Protein AF-A0A7S2LA06-F1 (afdb_monomer_lite)

InterPro domains:
  IPR022764 Peptidase S54, rhomboid domain [PF01694] (81-183)
  IPR035952 Rhomboid-like superfamily [G3DSA:1.20.1540.10] (2-192)
  IPR035952 Rhomboid-like superfamily [SSF144091] (4-181)

Foldseek 3Di:
DLFVLLVVLLVLLVVQACCFPDPVVVVVDPPPQPQPTPLLVQAKFAAQVLADDPPDPPDDDDDPDDDDDDPPDDDDVPDPSVVVNLQRLASYDPDDVQSVVLSVLSVVQRSLLCNVQNNVRLVVVSRVQSNVVSVCCHHQADRVAMRHHNLSSSLVSQLSSQVSVCPDDDRDPSNVVSVVVSCVVVVVRRPD

Secondary structure (DSSP, 8-state):
---HHHHHHHHHHHHHHHHHH-HHHHHHS-STT--S-HHHHHH-B--GGGSS--------S---S-----------TT-HHHHHHHHHTTT--SSHHHHHHHHHHHHHHHHHHHHHH-HHHHHHHHHHHHHHHHHHHHHHS-TT--B-SSHHHHHHHHHHHHHTT-SSS---HHHHHHHHHHHHHHHHHHH-

Sequence (192 aa):
IDSPVTLVFATICVLVHVVATSAFIQFLMPKRLGFDNLQQHYFSVHPWQYWIPVKEIYLPVLNWWYVGTQYSCIPLPGIPWGFFRLFTHVLGHSDWQHLSGNLVTLLLAGPSAEREFGSYTLLKVMVYVAVFSAFAHMFFGNSQAIQLGASGVVFMTILLSSLVQLNGKKVPVTFVVQMMLWVHNEVVDQIF

Organism: NCBI:txid1333877

pLDDT: mean 74.65, std 19.87, range [29.22, 97.0]

Radius of gyration: 18.92 Å; chains: 1; bounding box: 50×36×53 Å

Structure (mmCIF, N/CA/C/O backbone):
data_AF-A0A7S2LA06-F1
#
_entry.id   AF-A0A7S2LA06-F1
#
loop_
_atom_site.group_PDB
_atom_site.id
_atom_site.type_symbol
_atom_site.label_atom_id
_atom_site.label_alt_id
_atom_site.label_comp_id
_atom_site.label_asym_id
_atom_site.label_entity_id
_atom_site.label_seq_id
_atom_site.pdbx_PDB_ins_code
_atom_site.Cartn_x
_atom_site.Cartn_y
_atom_site.Cartn_z
_atom_site.occupancy
_atom_site.B_iso_or_equiv
_atom_site.auth_seq_id
_atom_site.auth_comp_id
_atom_site.auth_asym_id
_atom_site.auth_atom_id
_atom_site.pdbx_PDB_model_num
ATOM 1 N N . ILE A 1 1 ? -2.081 14.510 16.221 1.00 59.72 1 ILE A N 1
ATOM 2 C CA . ILE A 1 1 ? -2.386 13.876 14.917 1.00 59.72 1 ILE A CA 1
ATOM 3 C C . ILE A 1 1 ? -3.190 12.640 15.250 1.00 59.72 1 ILE A C 1
ATOM 5 O O . ILE A 1 1 ? -2.674 11.813 15.989 1.00 59.72 1 ILE A O 1
ATOM 9 N N . ASP A 1 2 ? -4.426 12.545 14.771 1.00 73.00 2 ASP A N 1
ATOM 10 C CA . ASP A 1 2 ? -5.367 11.507 15.221 1.00 73.00 2 ASP A CA 1
ATOM 11 C C . ASP A 1 2 ? -5.123 10.134 14.563 1.00 73.00 2 ASP A C 1
ATOM 13 O O . ASP A 1 2 ? -5.664 9.128 15.009 1.00 73.00 2 ASP A O 1
ATOM 17 N N . SER A 1 3 ? -4.277 10.083 13.526 1.00 89.56 3 SER A N 1
ATOM 18 C CA . SER A 1 3 ? -3.893 8.862 12.801 1.00 89.56 3 SER A CA 1
ATOM 19 C C . SER A 1 3 ? -2.467 8.967 12.218 1.00 89.56 3 SER A C 1
ATOM 21 O O . SER A 1 3 ? -2.298 9.129 10.999 1.00 89.56 3 SER A O 1
ATOM 23 N N . PRO A 1 4 ? -1.419 9.007 13.067 1.00 94.31 4 PRO A N 1
ATOM 24 C CA . PRO A 1 4 ? -0.052 9.282 12.628 1.00 94.31 4 PRO A CA 1
ATOM 25 C C . PRO A 1 4 ? 0.494 8.242 11.646 1.00 94.31 4 PRO A C 1
ATOM 27 O O . PRO A 1 4 ? 1.143 8.630 10.678 1.00 94.31 4 PRO A O 1
ATOM 30 N N . VAL A 1 5 ? 0.224 6.948 11.837 1.00 96.31 5 VAL A N 1
ATOM 31 C CA . VAL A 1 5 ? 0.745 5.894 10.949 1.00 96.31 5 VAL A CA 1
ATOM 32 C C . VAL A 1 5 ? 0.085 5.969 9.583 1.00 96.31 5 VAL A C 1
ATOM 34 O O . VAL A 1 5 ? 0.784 5.969 8.571 1.00 96.31 5 VAL A O 1
ATOM 37 N N . THR A 1 6 ? -1.241 6.108 9.552 1.00 95.81 6 THR A N 1
ATOM 38 C CA . THR A 1 6 ? -2.000 6.248 8.304 1.00 95.81 6 THR A CA 1
ATOM 39 C C . THR A 1 6 ? -1.495 7.437 7.483 1.00 95.81 6 THR A C 1
ATOM 41 O O . THR A 1 6 ? -1.228 7.308 6.287 1.00 95.81 6 THR A O 1
ATOM 44 N N . LEU A 1 7 ? -1.313 8.594 8.131 1.00 96.00 7 LEU A N 1
ATOM 45 C CA . LEU A 1 7 ? -0.881 9.818 7.460 1.00 96.00 7 LEU A CA 1
ATOM 46 C C . LEU A 1 7 ? 0.571 9.733 6.978 1.00 96.00 7 LEU A C 1
ATOM 48 O O . LEU A 1 7 ? 0.865 10.143 5.854 1.00 96.00 7 LEU A O 1
ATOM 52 N N . VAL A 1 8 ? 1.476 9.191 7.798 1.00 96.94 8 VAL A N 1
ATOM 53 C CA . VAL A 1 8 ? 2.885 9.004 7.418 1.00 96.94 8 VAL A CA 1
ATOM 54 C C . VAL A 1 8 ? 2.994 8.048 6.235 1.00 96.94 8 VAL A C 1
ATOM 56 O O . VAL A 1 8 ? 3.665 8.375 5.260 1.00 96.94 8 VAL A O 1
ATOM 59 N N . PHE A 1 9 ? 2.293 6.913 6.271 1.00 96.88 9 PHE A N 1
ATOM 60 C CA . PHE A 1 9 ? 2.295 5.951 5.172 1.00 96.88 9 PHE A CA 1
ATOM 61 C C . PHE A 1 9 ? 1.779 6.577 3.869 1.00 96.88 9 PHE A C 1
ATOM 63 O O . PHE A 1 9 ? 2.448 6.495 2.836 1.00 96.88 9 PHE A O 1
ATOM 70 N N . ALA A 1 10 ? 0.636 7.270 3.923 1.00 96.69 10 ALA A N 1
ATOM 71 C CA . ALA A 1 10 ? 0.072 7.958 2.764 1.00 96.69 10 ALA A CA 1
ATOM 72 C C . ALA A 1 10 ? 1.035 9.017 2.204 1.00 96.69 10 ALA A C 1
ATOM 74 O O . ALA A 1 10 ? 1.259 9.082 0.996 1.00 96.69 10 ALA A O 1
ATOM 75 N N . THR A 1 11 ? 1.661 9.803 3.084 1.00 97.00 11 THR A N 1
ATOM 76 C CA . THR A 1 11 ? 2.634 10.832 2.695 1.00 97.00 11 THR A CA 1
ATOM 77 C C . THR A 1 11 ? 3.848 10.217 2.002 1.00 97.00 11 THR A C 1
ATOM 79 O O . THR A 1 11 ? 4.274 10.718 0.965 1.00 97.00 11 THR A O 1
ATOM 82 N N . ILE A 1 12 ? 4.385 9.108 2.522 1.00 96.69 12 ILE A N 1
ATOM 83 C CA . ILE A 1 12 ? 5.512 8.405 1.895 1.00 96.69 12 ILE A CA 1
ATOM 84 C C . ILE A 1 12 ? 5.128 7.901 0.500 1.00 96.69 12 ILE A C 1
ATOM 86 O O . ILE A 1 12 ? 5.909 8.091 -0.427 1.00 96.69 12 ILE A O 1
ATOM 90 N N . CYS A 1 13 ? 3.933 7.330 0.316 1.00 95.44 13 CYS A N 1
ATOM 91 C CA . CYS A 1 13 ? 3.472 6.880 -1.003 1.00 95.44 13 CYS A CA 1
ATOM 92 C C . CYS A 1 13 ? 3.425 8.036 -2.016 1.00 95.44 13 CYS A C 1
ATOM 94 O O . CYS A 1 13 ? 3.911 7.901 -3.139 1.00 95.44 13 CYS A O 1
ATOM 96 N N . VAL A 1 14 ? 2.897 9.199 -1.610 1.00 95.75 14 VAL A N 1
ATOM 97 C CA . VAL A 1 14 ? 2.879 10.401 -2.463 1.00 95.75 14 VAL A CA 1
ATOM 98 C C . VAL A 1 14 ? 4.296 10.864 -2.787 1.00 95.75 14 VAL A C 1
ATOM 100 O O . VAL A 1 14 ? 4.590 11.144 -3.946 1.00 95.75 14 VAL A O 1
ATOM 103 N N . LEU A 1 15 ? 5.187 10.925 -1.794 1.00 94.75 15 LEU A N 1
ATOM 104 C CA . LEU A 1 15 ? 6.574 11.348 -1.999 1.00 94.75 15 LEU A CA 1
ATOM 105 C C . LEU A 1 15 ? 7.319 10.410 -2.951 1.00 94.75 15 LEU A C 1
ATOM 107 O O . LEU A 1 15 ? 7.960 10.887 -3.885 1.00 94.75 15 LEU A O 1
ATOM 111 N N . VAL A 1 16 ? 7.204 9.093 -2.753 1.00 91.94 16 VAL A N 1
ATOM 112 C CA . VAL A 1 16 ? 7.787 8.080 -3.646 1.00 91.94 16 VAL A CA 1
ATOM 113 C C . VAL A 1 16 ? 7.289 8.290 -5.071 1.00 91.94 16 VAL A C 1
ATOM 115 O O . VAL A 1 16 ? 8.099 8.332 -5.998 1.00 91.94 16 VAL A O 1
ATOM 118 N N . HIS A 1 17 ? 5.982 8.495 -5.240 1.00 90.56 17 HIS A N 1
ATOM 119 C CA . HIS A 1 17 ? 5.398 8.706 -6.554 1.00 90.56 17 HIS A CA 1
ATOM 120 C C . HIS A 1 17 ? 5.905 9.993 -7.211 1.00 90.56 17 HIS A C 1
ATOM 122 O O . HIS A 1 17 ? 6.453 9.936 -8.306 1.00 90.56 17 HIS A O 1
ATOM 128 N N . VAL A 1 18 ? 5.805 11.136 -6.525 1.00 91.00 18 VAL A N 1
ATOM 129 C CA . VAL A 1 18 ? 6.217 12.451 -7.047 1.00 91.00 18 VAL A CA 1
ATOM 130 C C . VAL A 1 18 ? 7.700 12.474 -7.411 1.00 91.00 18 VAL A C 1
ATOM 132 O O . VAL A 1 18 ? 8.065 12.995 -8.466 1.00 91.00 18 VAL A O 1
ATOM 135 N N . VAL A 1 19 ? 8.563 11.895 -6.570 1.00 89.25 19 VAL A N 1
ATOM 136 C CA . VAL A 1 19 ? 10.004 11.804 -6.848 1.00 89.25 19 VAL A CA 1
ATOM 137 C C . VAL A 1 19 ? 10.247 10.946 -8.086 1.00 89.25 19 VAL A C 1
ATOM 139 O O . VAL A 1 19 ? 10.958 11.380 -8.996 1.00 89.25 19 VAL A O 1
ATOM 142 N N . ALA A 1 20 ? 9.622 9.769 -8.158 1.00 83.94 20 ALA A N 1
ATOM 143 C CA . ALA A 1 20 ? 9.782 8.853 -9.281 1.00 83.94 20 ALA A CA 1
ATOM 144 C C . ALA A 1 20 ? 9.205 9.400 -10.597 1.00 83.94 20 ALA A C 1
ATOM 146 O O . ALA A 1 20 ? 9.718 9.073 -11.664 1.00 83.94 20 ALA A O 1
ATOM 147 N N . THR A 1 21 ? 8.177 10.251 -10.548 1.00 82.50 21 THR A N 1
ATOM 148 C CA . THR A 1 21 ? 7.601 10.899 -11.735 1.00 82.50 21 THR A CA 1
ATOM 149 C C . THR A 1 21 ? 8.230 12.257 -12.047 1.00 82.50 21 THR A C 1
ATOM 151 O O . THR A 1 21 ? 7.887 12.861 -13.062 1.00 82.50 21 THR A O 1
ATOM 154 N N . SER A 1 22 ? 9.154 12.766 -11.228 1.00 85.06 22 SER A N 1
ATOM 155 C CA . SER A 1 22 ? 9.759 14.082 -11.455 1.00 85.06 22 SER A CA 1
ATOM 156 C C . SER A 1 22 ? 10.623 14.110 -12.722 1.00 85.06 22 SER A C 1
ATOM 158 O O . SER A 1 22 ? 11.421 13.206 -12.979 1.00 85.06 22 SER A O 1
ATOM 160 N N . ALA A 1 23 ? 10.501 15.184 -13.509 1.00 79.62 23 ALA A N 1
ATOM 161 C CA . ALA A 1 23 ? 11.252 15.345 -14.758 1.00 79.62 23 ALA A CA 1
ATOM 162 C C . ALA A 1 23 ? 12.775 15.313 -14.539 1.00 79.62 23 ALA A C 1
ATOM 164 O O . ALA A 1 23 ? 13.509 14.782 -15.367 1.00 79.62 23 ALA A O 1
ATOM 165 N N . PHE A 1 24 ? 13.245 15.832 -13.401 1.00 80.00 24 PHE A N 1
ATOM 166 C CA . PHE A 1 24 ? 14.657 15.816 -13.025 1.00 80.00 24 PHE A CA 1
ATOM 167 C C . PHE A 1 24 ? 15.195 14.392 -12.838 1.00 80.00 24 PHE A C 1
ATOM 169 O O . PHE A 1 24 ? 16.219 14.040 -13.417 1.00 80.00 24 PHE A O 1
ATOM 176 N N . ILE A 1 25 ? 14.489 13.550 -12.079 1.00 76.94 25 ILE A N 1
ATOM 177 C CA . ILE A 1 25 ? 14.909 12.162 -11.852 1.00 76.94 25 ILE A CA 1
ATOM 178 C C . ILE A 1 25 ? 14.804 11.345 -13.143 1.00 76.94 25 ILE A C 1
ATOM 180 O O . ILE A 1 25 ? 15.719 10.590 -13.464 1.00 76.94 25 ILE A O 1
ATOM 184 N N . GLN A 1 26 ? 13.742 11.546 -13.926 1.00 73.50 26 GLN A N 1
ATOM 185 C CA . GLN A 1 26 ? 13.600 10.902 -15.233 1.00 73.50 26 GLN A CA 1
ATOM 186 C C . GLN A 1 26 ? 14.706 11.307 -16.220 1.00 73.50 26 GLN A C 1
ATOM 188 O O . GLN A 1 26 ? 15.103 10.498 -17.053 1.00 73.50 26 GLN A O 1
ATOM 193 N N . PHE A 1 27 ? 15.218 12.538 -16.129 1.00 73.00 27 PHE A N 1
ATOM 194 C CA . PHE A 1 27 ? 16.346 13.006 -16.935 1.00 73.00 27 PHE A CA 1
ATOM 195 C C . PHE A 1 27 ? 17.677 12.371 -16.505 1.00 73.00 27 PHE A C 1
ATOM 197 O O . PHE A 1 27 ? 18.493 12.023 -17.356 1.00 73.00 27 PHE A O 1
ATOM 204 N N . LEU A 1 28 ? 17.895 12.204 -15.196 1.00 72.62 28 LEU A N 1
ATOM 205 C CA . LEU A 1 28 ? 19.120 11.606 -14.657 1.00 72.62 28 LEU A CA 1
ATOM 206 C C . LEU A 1 28 ? 19.218 10.095 -14.898 1.00 72.62 28 LEU A C 1
ATOM 208 O O . LEU A 1 28 ? 20.325 9.555 -14.912 1.00 72.62 28 LEU A O 1
ATOM 212 N N . MET A 1 29 ? 18.089 9.401 -15.065 1.00 64.94 29 MET A N 1
ATOM 213 C CA . MET A 1 29 ? 18.091 7.951 -15.234 1.00 64.94 29 MET A CA 1
ATOM 214 C C . MET A 1 29 ? 18.123 7.542 -16.712 1.00 64.94 29 MET A C 1
ATOM 216 O O . MET A 1 29 ? 17.316 8.014 -17.514 1.00 64.94 29 MET A O 1
ATOM 220 N N . PRO A 1 30 ? 19.034 6.634 -17.111 1.00 54.44 30 PRO A N 1
ATOM 221 C CA . PRO A 1 30 ? 19.086 6.161 -18.485 1.00 54.44 30 PRO A CA 1
ATOM 222 C C . PRO A 1 30 ? 17.786 5.419 -18.830 1.00 54.44 30 PRO A C 1
ATOM 224 O O . PRO A 1 30 ? 17.437 4.450 -18.160 1.00 54.44 30 PRO A O 1
ATOM 227 N N . LYS A 1 31 ? 17.111 5.810 -19.924 1.00 54.78 31 LYS A N 1
ATOM 228 C CA . LYS A 1 31 ? 15.893 5.168 -20.485 1.00 54.78 31 LYS A CA 1
ATOM 229 C C . LYS A 1 31 ? 16.089 3.703 -20.950 1.00 54.78 31 LYS A C 1
ATOM 231 O O . LYS A 1 31 ? 15.362 3.214 -21.805 1.00 54.78 31 LYS A O 1
ATOM 236 N N . ARG A 1 32 ? 17.109 2.999 -20.454 1.00 46.22 32 ARG A N 1
ATOM 237 C CA . ARG A 1 32 ? 17.634 1.746 -21.017 1.00 46.22 32 ARG A CA 1
ATOM 238 C C . ARG A 1 32 ? 16.921 0.471 -20.569 1.00 46.22 32 ARG A C 1
ATOM 240 O O . ARG A 1 32 ? 17.315 -0.591 -21.029 1.00 46.22 32 ARG A O 1
ATOM 247 N N . LEU A 1 33 ? 15.927 0.538 -19.686 1.00 48.06 33 LEU A N 1
ATOM 248 C CA . LEU A 1 33 ? 15.460 -0.667 -18.993 1.00 48.06 33 LEU A CA 1
ATOM 249 C C . LEU A 1 33 ? 14.072 -1.178 -19.387 1.00 48.06 33 LEU A C 1
ATOM 251 O O . LEU A 1 33 ? 13.663 -2.192 -18.840 1.00 48.06 33 LEU A O 1
ATOM 255 N N . GLY A 1 34 ? 13.351 -0.538 -20.315 1.00 42.56 34 GLY A N 1
ATOM 256 C CA . GLY A 1 34 ? 12.050 -1.052 -20.779 1.00 42.56 34 GLY A CA 1
ATOM 257 C C . GLY A 1 34 ? 10.986 -1.222 -19.679 1.00 42.56 34 GLY A C 1
ATOM 258 O O . GLY A 1 34 ? 9.956 -1.829 -19.932 1.00 42.56 34 GLY A O 1
ATOM 259 N N . PHE A 1 35 ? 11.240 -0.708 -18.470 1.00 45.09 35 PHE A N 1
ATOM 260 C CA . PHE A 1 35 ? 10.247 -0.539 -17.419 1.00 45.09 35 PHE A CA 1
ATOM 261 C C . PHE A 1 35 ? 9.632 0.841 -17.604 1.00 45.09 35 PHE A C 1
ATOM 263 O O . PHE A 1 35 ? 10.333 1.853 -17.530 1.00 45.09 35 PHE A O 1
ATOM 270 N N . ASP A 1 36 ? 8.326 0.870 -17.836 1.00 51.75 36 ASP A N 1
ATOM 271 C CA . ASP A 1 36 ? 7.576 2.090 -18.141 1.00 51.75 36 ASP A CA 1
ATOM 272 C C . ASP A 1 36 ? 7.525 3.064 -16.952 1.00 51.75 36 ASP A C 1
ATOM 274 O O . ASP A 1 36 ? 7.169 4.233 -17.107 1.00 51.75 36 ASP A O 1
ATOM 278 N N . ASN A 1 37 ? 7.932 2.617 -15.756 1.00 64.88 37 ASN A N 1
ATOM 279 C CA . ASN A 1 37 ? 8.056 3.464 -14.582 1.00 64.88 37 ASN A CA 1
ATOM 280 C C . ASN A 1 37 ? 9.227 3.047 -13.661 1.00 64.88 37 ASN A C 1
ATOM 282 O O . ASN A 1 37 ? 9.562 1.879 -13.460 1.00 64.88 37 ASN A O 1
ATOM 286 N N . LEU A 1 38 ? 9.856 4.054 -13.052 1.00 74.50 38 LEU A N 1
ATOM 287 C CA . LEU A 1 38 ? 10.931 3.888 -12.068 1.00 74.50 38 LEU A CA 1
ATOM 288 C C . LEU A 1 38 ? 10.482 3.095 -10.835 1.00 74.50 38 LEU A C 1
ATOM 290 O O . LEU A 1 38 ? 11.274 2.412 -10.190 1.00 74.50 38 LEU A O 1
ATOM 294 N N . GLN A 1 39 ? 9.192 3.166 -10.519 1.00 81.19 39 GLN A N 1
ATOM 295 C CA . GLN A 1 39 ? 8.625 2.526 -9.341 1.00 81.19 39 GLN A CA 1
ATOM 296 C C . GLN A 1 39 ? 8.586 1.003 -9.485 1.00 81.19 39 GLN A C 1
ATOM 298 O O . GLN A 1 39 ? 8.978 0.312 -8.551 1.00 81.19 39 GLN A O 1
ATOM 303 N N . GLN A 1 40 ? 8.230 0.463 -10.652 1.00 76.69 40 GLN A N 1
ATOM 304 C CA . GLN A 1 40 ? 8.319 -0.969 -10.937 1.00 76.69 40 GLN A CA 1
ATOM 305 C C . GLN A 1 40 ? 9.754 -1.442 -10.770 1.00 76.69 40 GLN A C 1
ATOM 307 O O . GLN A 1 40 ? 9.990 -2.439 -10.096 1.00 76.69 40 GLN A O 1
ATOM 312 N N . HIS A 1 41 ? 10.728 -0.695 -11.290 1.00 74.50 41 HIS A N 1
ATOM 313 C CA . HIS A 1 41 ? 12.118 -1.113 -11.182 1.00 74.50 41 HIS A CA 1
ATOM 314 C C . HIS A 1 41 ? 12.593 -1.234 -9.727 1.00 74.50 41 HIS A C 1
ATOM 316 O O . HIS A 1 41 ? 13.263 -2.209 -9.399 1.00 74.50 41 HIS A O 1
ATOM 322 N N . TYR A 1 42 ? 12.260 -0.280 -8.850 1.00 78.31 42 TYR A N 1
ATOM 323 C CA . TYR A 1 42 ? 12.799 -0.251 -7.482 1.00 78.31 42 TYR A CA 1
ATOM 324 C C . TYR A 1 42 ? 11.936 -0.939 -6.430 1.00 78.31 42 TYR A C 1
ATOM 326 O O . TYR A 1 42 ? 12.485 -1.404 -5.430 1.00 78.31 42 TYR A O 1
ATOM 334 N N . PHE A 1 43 ? 10.624 -0.999 -6.642 1.00 83.88 43 PHE A N 1
ATOM 335 C CA . PHE A 1 43 ? 9.669 -1.418 -5.623 1.00 83.88 43 PHE A CA 1
ATOM 336 C C . PHE A 1 43 ? 8.905 -2.687 -5.992 1.00 83.88 43 PHE A C 1
ATOM 338 O O . PHE A 1 43 ? 8.373 -3.306 -5.087 1.00 83.88 43 PHE A O 1
ATOM 345 N N . SER A 1 44 ? 8.844 -3.120 -7.255 1.00 82.94 44 SER A N 1
ATOM 346 C CA . SER A 1 44 ? 7.977 -4.259 -7.593 1.00 82.94 44 SER A CA 1
ATOM 347 C C . SER A 1 44 ? 8.492 -5.622 -7.126 1.00 82.94 44 SER A C 1
ATOM 349 O O . SER A 1 44 ? 9.700 -5.865 -7.023 1.00 82.94 44 SER A O 1
ATOM 351 N N . VAL A 1 45 ? 7.543 -6.525 -6.877 1.00 80.19 45 VAL A N 1
ATOM 352 C CA . VAL A 1 45 ? 7.770 -7.943 -6.582 1.00 80.19 45 VAL A CA 1
ATOM 353 C C . VAL A 1 45 ? 7.309 -8.782 -7.777 1.00 80.19 45 VAL A C 1
ATOM 355 O O . VAL A 1 45 ? 6.244 -8.543 -8.349 1.00 80.19 45 VAL A O 1
ATOM 358 N N . HIS A 1 46 ? 8.123 -9.774 -8.145 1.00 75.88 46 HIS A N 1
ATOM 359 C CA . HIS A 1 46 ? 7.886 -10.674 -9.275 1.00 75.88 46 HIS A CA 1
ATOM 360 C C . HIS A 1 46 ? 7.781 -12.140 -8.816 1.00 75.88 46 HIS A C 1
ATOM 362 O O . HIS A 1 46 ? 8.465 -12.516 -7.855 1.00 75.88 46 HIS A O 1
ATOM 368 N N . PRO A 1 47 ? 7.014 -12.986 -9.528 1.00 72.81 47 PRO A N 1
ATOM 369 C CA . PRO A 1 47 ? 6.893 -14.416 -9.246 1.00 72.81 47 PRO A CA 1
ATOM 370 C C . PRO A 1 47 ? 8.229 -15.162 -9.264 1.00 72.81 47 PRO A C 1
ATOM 372 O O . PRO A 1 47 ? 9.136 -14.825 -10.024 1.00 72.81 47 PRO A O 1
ATOM 375 N N . TRP A 1 48 ? 8.322 -16.244 -8.490 1.00 64.44 48 TRP A N 1
ATOM 376 C CA . TRP A 1 48 ? 9.507 -17.085 -8.285 1.00 64.44 48 TRP A CA 1
ATOM 377 C C . TRP A 1 48 ? 10.059 -17.689 -9.580 1.00 64.44 48 TRP A C 1
ATOM 379 O O . TRP A 1 48 ? 11.254 -17.941 -9.690 1.00 64.44 48 TRP A O 1
ATOM 389 N N . GLN A 1 49 ? 9.217 -17.878 -10.596 1.00 55.16 49 GLN A N 1
ATOM 390 C CA . GLN A 1 49 ? 9.614 -18.423 -11.902 1.00 55.16 49 GLN A CA 1
ATOM 391 C C . GLN A 1 49 ? 10.661 -17.554 -12.624 1.00 55.16 49 GLN A C 1
ATOM 393 O O . GLN A 1 49 ? 11.403 -18.056 -13.462 1.00 55.16 49 GLN A O 1
ATOM 398 N N . TYR A 1 50 ? 10.780 -16.281 -12.244 1.00 54.84 50 TYR A N 1
ATOM 399 C CA . TYR A 1 50 ? 11.823 -15.364 -12.704 1.00 54.84 50 TYR A CA 1
ATOM 400 C C . TYR A 1 50 ? 13.137 -15.487 -11.910 1.00 54.84 50 TYR A C 1
ATOM 402 O O . TYR A 1 50 ? 14.181 -15.023 -12.338 1.00 54.84 50 TYR A O 1
ATOM 410 N N . TRP A 1 51 ? 13.147 -16.153 -10.759 1.00 49.78 51 TRP A N 1
ATOM 411 C CA . TRP A 1 51 ? 14.307 -16.204 -9.8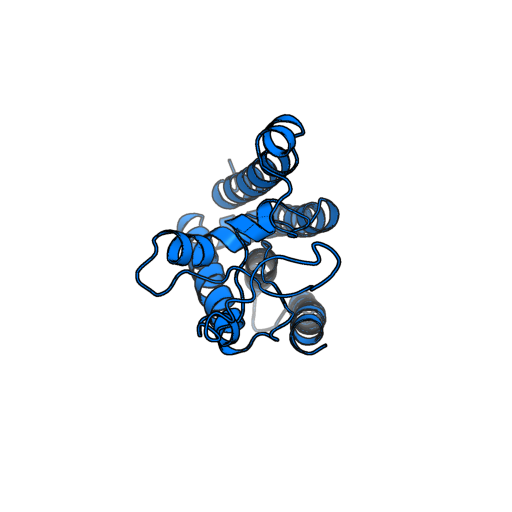59 1.00 49.78 51 TRP A CA 1
ATOM 412 C C . TRP A 1 51 ? 15.304 -17.316 -10.222 1.00 49.78 51 TRP A C 1
ATOM 414 O O . TRP A 1 51 ? 16.355 -17.436 -9.591 1.00 49.78 51 TRP A O 1
ATOM 424 N N . ILE A 1 52 ? 14.999 -18.117 -11.249 1.00 38.19 52 ILE A N 1
ATOM 425 C CA . ILE A 1 52 ? 15.911 -19.102 -11.834 1.00 38.19 52 ILE A CA 1
ATOM 426 C C . ILE A 1 52 ? 16.587 -18.441 -13.045 1.00 38.19 52 ILE A C 1
ATOM 428 O O . ILE A 1 52 ? 15.882 -18.078 -13.988 1.00 38.19 52 ILE A O 1
ATOM 432 N N . PRO A 1 53 ? 17.925 -18.292 -13.075 1.00 41.34 53 PRO A N 1
ATOM 433 C CA . PRO A 1 53 ? 18.602 -17.780 -14.258 1.00 41.34 53 PRO A CA 1
ATOM 434 C C . PRO A 1 53 ? 18.381 -18.761 -15.413 1.00 41.34 53 PRO A C 1
ATOM 436 O O . PRO A 1 53 ? 18.936 -19.862 -15.434 1.00 41.34 53 PRO A O 1
ATOM 439 N N . VAL A 1 54 ? 17.571 -18.372 -16.397 1.00 38.88 54 VAL A N 1
ATOM 440 C CA . VAL A 1 54 ? 17.641 -18.980 -17.727 1.00 38.88 54 VAL A CA 1
ATOM 441 C C . VAL A 1 54 ? 19.042 -18.670 -18.241 1.00 38.88 54 VAL A C 1
ATOM 443 O O . VAL A 1 54 ? 19.401 -17.501 -18.349 1.00 38.88 54 VAL A O 1
ATOM 446 N N . LYS A 1 55 ? 19.854 -19.717 -18.450 1.00 34.66 55 LYS A N 1
ATOM 447 C CA . LYS A 1 55 ? 21.231 -19.651 -18.972 1.00 34.66 55 LYS A CA 1
ATOM 448 C C . LYS A 1 55 ? 21.383 -18.486 -19.952 1.00 34.66 55 LYS A C 1
ATOM 450 O O . LYS A 1 55 ? 20.674 -18.459 -20.955 1.00 34.66 55 LYS A O 1
ATOM 455 N N . GLU A 1 56 ? 22.319 -17.583 -19.666 1.00 40.31 56 GLU A N 1
ATOM 456 C CA . GLU A 1 56 ? 22.729 -16.499 -20.559 1.00 40.31 56 GLU A CA 1
ATOM 457 C C . GLU A 1 56 ? 22.937 -17.042 -21.979 1.00 40.31 56 GLU A C 1
ATOM 459 O O . GLU A 1 56 ? 23.918 -17.729 -22.275 1.00 40.31 56 GLU A O 1
ATOM 464 N N . ILE A 1 57 ? 21.997 -16.748 -22.876 1.00 37.19 57 ILE A N 1
ATOM 465 C CA . ILE A 1 57 ? 22.227 -16.881 -24.308 1.00 37.19 57 ILE A CA 1
ATOM 466 C C . ILE A 1 57 ? 23.031 -15.640 -24.704 1.00 37.19 57 ILE A C 1
ATOM 468 O O . ILE A 1 57 ? 22.486 -14.575 -24.983 1.00 37.19 57 ILE A O 1
ATOM 472 N N . TYR A 1 58 ? 24.357 -15.779 -24.681 1.00 35.16 58 TYR A N 1
ATOM 473 C CA . TYR A 1 58 ? 25.272 -14.863 -25.353 1.00 35.16 58 TYR A CA 1
ATOM 474 C C . TYR A 1 58 ? 25.002 -14.930 -26.863 1.00 35.16 58 TYR A C 1
ATOM 476 O O . TYR A 1 58 ? 25.525 -15.808 -27.548 1.00 35.16 58 TYR A O 1
ATOM 484 N N . LEU A 1 59 ? 24.193 -14.017 -27.399 1.00 32.06 59 LEU A N 1
ATOM 485 C CA . LEU A 1 59 ? 24.160 -13.761 -28.839 1.00 32.06 59 LEU A CA 1
ATOM 486 C C . LEU A 1 59 ? 24.927 -12.463 -29.128 1.00 32.06 59 LEU A C 1
ATOM 488 O O . LEU A 1 59 ? 24.542 -11.401 -28.632 1.00 32.06 59 LEU A O 1
ATOM 492 N N . PRO A 1 60 ? 26.039 -12.527 -29.883 1.00 33.84 60 PRO A N 1
ATOM 493 C CA . PRO A 1 60 ? 26.836 -11.357 -30.196 1.00 33.84 60 PRO A CA 1
ATOM 494 C C . PRO A 1 60 ? 26.091 -10.471 -31.202 1.00 33.84 60 PRO A C 1
ATOM 496 O O . PRO A 1 60 ? 25.625 -10.939 -32.233 1.00 33.84 60 PRO A O 1
ATOM 499 N N . VAL A 1 61 ? 25.997 -9.185 -30.857 1.00 44.06 61 VAL A N 1
ATOM 500 C CA . VAL A 1 61 ? 25.920 -8.000 -31.729 1.00 44.06 61 VAL A CA 1
ATOM 501 C C . VAL A 1 61 ? 25.455 -8.260 -33.172 1.00 44.06 61 VAL A C 1
ATOM 503 O O . VAL A 1 61 ? 26.283 -8.490 -34.043 1.00 44.06 61 VAL A O 1
ATOM 506 N N . LEU A 1 62 ? 24.150 -8.133 -33.434 1.00 37.09 62 LEU A N 1
ATOM 507 C CA . LEU A 1 62 ? 23.556 -7.432 -34.589 1.00 37.09 62 LEU A CA 1
ATOM 508 C C . LEU A 1 62 ? 22.017 -7.552 -34.494 1.00 37.09 62 LEU A C 1
ATOM 510 O O . LEU A 1 62 ? 21.503 -8.660 -34.423 1.00 37.09 62 LEU A O 1
ATOM 514 N N . ASN A 1 63 ? 21.311 -6.413 -34.535 1.00 29.58 63 ASN A N 1
ATOM 515 C CA . ASN A 1 63 ? 19.846 -6.196 -34.448 1.00 29.58 63 ASN A CA 1
ATOM 516 C C . ASN A 1 63 ? 19.317 -5.732 -33.082 1.00 29.58 63 ASN A C 1
ATOM 518 O O . ASN A 1 63 ? 18.757 -6.479 -32.290 1.00 29.58 63 ASN A O 1
ATOM 522 N N . TRP A 1 64 ? 19.438 -4.422 -32.865 1.00 31.75 64 TRP A N 1
ATOM 523 C CA . TRP A 1 64 ? 18.866 -3.655 -31.753 1.00 31.75 64 TRP A CA 1
ATOM 524 C C . TRP A 1 64 ? 17.393 -3.257 -31.976 1.00 31.75 64 TRP A C 1
ATOM 526 O O . TRP A 1 64 ? 16.985 -2.143 -31.659 1.00 31.75 64 TRP A O 1
ATOM 536 N N . TRP A 1 65 ? 16.576 -4.158 -32.522 1.00 29.22 65 TRP A N 1
ATOM 537 C CA . TRP A 1 65 ? 15.152 -3.900 -32.743 1.00 29.22 65 TRP A CA 1
ATOM 538 C C . TRP A 1 65 ? 14.340 -5.124 -32.324 1.00 29.22 65 TRP A C 1
ATOM 540 O O . TRP A 1 65 ? 14.450 -6.177 -32.939 1.00 29.22 65 TRP A O 1
ATOM 550 N N . TYR A 1 66 ? 13.541 -4.958 -31.268 1.00 36.50 66 TYR A N 1
ATOM 551 C CA . TYR A 1 66 ? 12.518 -5.895 -30.792 1.00 36.50 66 TYR A CA 1
ATOM 552 C C . TYR A 1 66 ? 12.974 -7.333 -30.482 1.00 36.50 66 TYR A C 1
ATOM 554 O O . TYR A 1 66 ? 12.762 -8.259 -31.258 1.00 36.50 66 TYR A O 1
ATOM 562 N N . VAL A 1 67 ? 13.439 -7.538 -29.247 1.00 34.50 67 VAL A N 1
ATOM 563 C CA . VAL A 1 67 ? 13.136 -8.761 -28.490 1.00 34.50 67 VAL A CA 1
ATOM 564 C C . VAL A 1 67 ? 12.690 -8.314 -27.101 1.00 34.50 67 VAL A C 1
ATOM 566 O O . VAL A 1 67 ? 13.498 -7.914 -26.267 1.00 34.50 67 VAL A O 1
ATOM 569 N N . GLY A 1 68 ? 11.373 -8.281 -26.895 1.00 41.50 68 GLY A N 1
ATOM 570 C CA . GLY A 1 68 ? 10.795 -8.168 -25.563 1.00 41.50 68 GLY A CA 1
ATOM 571 C C . GLY A 1 68 ? 11.142 -9.405 -24.735 1.00 41.50 68 GLY A C 1
ATOM 572 O O . GLY A 1 68 ? 11.320 -10.489 -25.285 1.00 41.50 68 GLY A O 1
ATOM 573 N N . THR A 1 69 ? 11.174 -9.217 -23.416 1.00 40.22 69 THR A N 1
ATOM 574 C CA . THR A 1 69 ? 11.534 -10.170 -22.350 1.00 40.22 69 THR A CA 1
ATOM 575 C C . THR A 1 69 ? 13.039 -10.328 -22.121 1.00 40.22 69 THR A C 1
ATOM 577 O O . THR A 1 69 ? 13.731 -10.957 -22.905 1.00 40.22 69 THR A O 1
ATOM 580 N N . GLN A 1 70 ? 13.553 -9.748 -21.028 1.00 37.00 70 GLN A N 1
ATOM 581 C CA . GLN A 1 70 ? 13.852 -10.487 -19.792 1.00 37.00 70 GLN A CA 1
ATOM 582 C C . GLN A 1 70 ? 13.908 -9.494 -18.620 1.00 37.00 70 GLN A C 1
ATOM 584 O O . GLN A 1 70 ? 14.768 -8.618 -18.549 1.00 37.00 70 GLN A O 1
ATOM 589 N N . TYR A 1 71 ? 12.937 -9.620 -17.717 1.00 40.88 71 TYR A N 1
ATOM 590 C CA . TYR A 1 71 ? 12.883 -8.911 -16.446 1.00 40.88 71 TYR A CA 1
ATOM 591 C C . TYR A 1 71 ? 14.199 -9.152 -15.703 1.00 40.88 71 TYR A C 1
ATOM 593 O O . TYR A 1 71 ? 14.601 -10.295 -15.523 1.00 40.88 71 TYR A O 1
ATOM 601 N N . SER A 1 72 ? 14.898 -8.098 -15.282 1.00 35.62 72 SER A N 1
ATOM 602 C CA . SER A 1 72 ? 16.058 -8.232 -14.394 1.00 35.62 72 SER A CA 1
ATOM 603 C C . SER A 1 72 ? 15.568 -8.556 -12.982 1.00 35.62 72 SER A C 1
ATOM 605 O O . SER A 1 72 ? 15.495 -7.712 -12.094 1.00 35.62 72 SER A O 1
ATOM 607 N N . CYS A 1 73 ? 15.163 -9.798 -12.799 1.00 44.09 73 CYS A N 1
ATOM 608 C CA . CYS A 1 73 ? 14.765 -10.416 -11.550 1.00 44.09 73 CYS A CA 1
ATOM 609 C C . CYS A 1 73 ? 16.002 -11.006 -10.873 1.00 44.09 73 CYS A C 1
ATOM 611 O O . CYS A 1 73 ? 16.246 -12.206 -10.921 1.00 44.09 73 CYS A O 1
ATOM 613 N N . ILE A 1 74 ? 16.806 -10.164 -10.225 1.00 41.50 74 ILE A N 1
ATOM 614 C CA . ILE A 1 74 ? 17.706 -10.678 -9.191 1.00 41.50 74 ILE A CA 1
ATOM 615 C C . ILE A 1 74 ? 17.553 -9.808 -7.961 1.00 41.50 74 ILE A C 1
ATOM 617 O O . ILE A 1 74 ? 17.845 -8.612 -7.949 1.00 41.50 74 ILE A O 1
ATOM 621 N N . PRO A 1 75 ? 17.062 -10.455 -6.914 1.00 44.62 75 PRO A N 1
ATOM 622 C CA . PRO A 1 75 ? 17.911 -10.668 -5.772 1.00 44.62 75 PRO A CA 1
ATOM 623 C C . PRO A 1 75 ? 17.736 -12.106 -5.313 1.00 44.62 75 PRO A C 1
ATOM 625 O O . PRO A 1 75 ? 16.899 -12.386 -4.470 1.00 44.62 75 PRO A O 1
ATOM 628 N N . LEU A 1 76 ? 18.602 -13.010 -5.779 1.00 41.47 76 LEU A N 1
ATOM 629 C CA . LEU A 1 76 ? 18.990 -14.164 -4.966 1.00 41.47 76 LEU A CA 1
ATOM 630 C C . LEU A 1 76 ? 19.071 -13.736 -3.482 1.00 41.47 76 LEU A C 1
ATOM 632 O O . LEU A 1 76 ? 19.441 -12.583 -3.228 1.00 41.47 76 LEU A O 1
ATOM 636 N N . PRO A 1 77 ? 18.824 -14.627 -2.507 1.00 38.03 77 PRO A N 1
ATOM 637 C CA . PRO A 1 77 ? 18.935 -14.349 -1.066 1.00 38.03 77 PRO A CA 1
ATOM 638 C C . PRO A 1 77 ? 20.250 -13.681 -0.580 1.00 38.03 77 PRO A C 1
ATOM 640 O O . PRO A 1 77 ? 20.408 -13.461 0.615 1.00 38.03 77 PRO A O 1
ATOM 643 N N . GLY A 1 78 ? 21.193 -13.353 -1.475 1.00 35.53 78 GLY A N 1
ATOM 644 C CA . GLY A 1 78 ? 22.411 -12.578 -1.250 1.00 35.53 78 GLY A CA 1
ATOM 645 C C . GLY A 1 78 ? 22.477 -11.152 -1.839 1.00 35.53 78 GLY A C 1
ATOM 646 O O . GLY A 1 78 ? 23.557 -10.573 -1.764 1.00 35.53 78 GLY A O 1
ATOM 647 N N . ILE A 1 79 ? 21.414 -10.547 -2.407 1.00 47.34 79 ILE A N 1
ATOM 648 C CA . ILE A 1 79 ? 21.432 -9.115 -2.817 1.00 47.34 79 ILE A CA 1
ATOM 649 C C . ILE A 1 79 ? 20.514 -8.267 -1.904 1.00 47.34 79 ILE A C 1
ATOM 651 O O . ILE A 1 79 ? 19.308 -8.522 -1.862 1.00 47.34 79 ILE A O 1
ATOM 655 N N . PRO A 1 80 ? 21.024 -7.211 -1.229 1.00 51.94 80 PRO A N 1
ATOM 656 C CA . PRO A 1 80 ? 20.262 -6.381 -0.278 1.00 51.94 80 PRO A CA 1
ATOM 657 C C . PRO A 1 80 ? 18.927 -5.814 -0.799 1.00 51.94 80 PRO A C 1
ATOM 659 O O . PRO A 1 80 ? 17.984 -5.623 -0.033 1.00 51.94 80 PR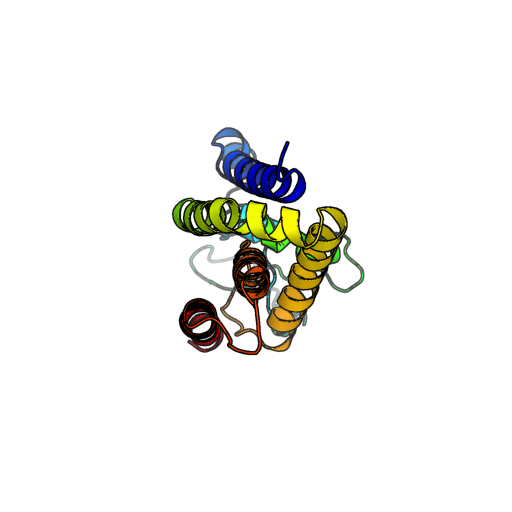O A O 1
ATOM 662 N N . TRP A 1 81 ? 18.823 -5.572 -2.109 1.00 60.09 81 TRP A N 1
ATOM 663 C CA . TRP A 1 81 ? 17.650 -4.970 -2.753 1.00 60.09 81 TRP A CA 1
ATOM 664 C C . TRP A 1 81 ? 16.404 -5.865 -2.779 1.00 60.09 81 TRP A C 1
ATOM 666 O O . TRP A 1 81 ? 15.296 -5.355 -2.924 1.00 60.09 81 TRP A O 1
ATOM 676 N N . GLY A 1 82 ? 16.556 -7.179 -2.605 1.00 64.06 82 GLY A N 1
ATOM 677 C CA . GLY A 1 82 ? 15.426 -8.109 -2.584 1.00 64.06 82 GLY A CA 1
ATOM 678 C C . GLY A 1 82 ? 14.586 -8.044 -1.350 1.00 64.06 82 GLY A C 1
ATOM 679 O O . GLY A 1 82 ? 13.375 -7.856 -1.425 1.00 64.06 82 GLY A O 1
ATOM 680 N N . PHE A 1 83 ? 15.263 -8.128 -0.212 1.00 70.12 83 PHE A N 1
ATOM 681 C CA . PHE A 1 83 ? 14.615 -7.959 1.072 1.00 70.12 83 PHE A CA 1
ATOM 682 C C . PHE A 1 83 ? 13.932 -6.601 1.147 1.00 70.12 83 PHE A C 1
ATOM 684 O O . PHE A 1 83 ? 12.808 -6.540 1.616 1.00 70.12 83 PHE A O 1
ATOM 691 N N . PHE A 1 84 ? 14.542 -5.543 0.601 1.00 79.75 84 PHE A N 1
ATOM 692 C CA . PHE A 1 84 ? 13.918 -4.223 0.542 1.00 79.75 84 PHE A CA 1
ATOM 693 C C . PHE A 1 84 ? 12.548 -4.250 -0.159 1.00 79.75 84 PHE A C 1
ATOM 695 O O . PHE A 1 84 ? 11.564 -3.796 0.423 1.00 79.75 84 PHE A O 1
ATOM 702 N N . ARG A 1 85 ? 12.453 -4.845 -1.356 1.00 83.56 85 ARG A N 1
ATOM 703 C CA . ARG A 1 85 ? 11.212 -4.890 -2.155 1.00 83.56 85 ARG A CA 1
ATOM 704 C C . ARG A 1 85 ? 10.077 -5.668 -1.489 1.00 83.56 85 ARG A C 1
ATOM 706 O O . ARG A 1 85 ? 8.920 -5.273 -1.625 1.00 83.56 85 ARG A O 1
ATOM 713 N N . LEU A 1 86 ? 10.389 -6.703 -0.701 1.00 83.12 86 LEU A N 1
ATOM 714 C CA . LEU A 1 86 ? 9.375 -7.462 0.051 1.00 83.12 86 LEU A CA 1
ATOM 715 C C . LEU A 1 86 ? 8.534 -6.567 0.967 1.00 83.12 86 LEU A C 1
ATOM 717 O O . LEU A 1 86 ? 7.345 -6.809 1.138 1.00 83.12 86 LEU A O 1
ATOM 721 N N . PHE A 1 87 ? 9.128 -5.505 1.513 1.00 87.38 87 PHE A N 1
ATOM 722 C CA . PHE A 1 87 ? 8.418 -4.563 2.375 1.00 87.38 87 PHE A CA 1
ATOM 723 C C . PHE A 1 87 ? 7.969 -3.313 1.629 1.00 87.38 87 PHE A C 1
ATOM 725 O O . PHE A 1 87 ? 6.918 -2.769 1.940 1.00 87.38 87 PHE A O 1
ATOM 732 N N . THR A 1 88 ? 8.766 -2.819 0.681 1.00 90.25 88 THR A N 1
ATOM 733 C CA . THR A 1 88 ? 8.554 -1.482 0.115 1.00 90.25 88 THR A CA 1
ATOM 734 C C . THR A 1 88 ? 7.686 -1.454 -1.134 1.00 90.25 88 THR A C 1
ATOM 736 O O . THR A 1 88 ? 7.258 -0.368 -1.519 1.00 90.25 88 THR A O 1
ATOM 739 N N . HIS A 1 89 ? 7.335 -2.602 -1.723 1.00 90.88 89 HIS A N 1
ATOM 740 C CA . HIS A 1 89 ? 6.406 -2.654 -2.862 1.00 90.88 89 HIS A CA 1
ATOM 741 C C . HIS A 1 89 ? 5.059 -1.979 -2.590 1.00 90.88 89 HIS A C 1
ATOM 743 O O . HIS A 1 89 ? 4.456 -1.441 -3.515 1.00 90.88 89 HIS A O 1
ATOM 749 N N . VAL A 1 90 ? 4.621 -1.932 -1.327 1.00 95.50 90 VAL A N 1
ATOM 750 C CA . VAL A 1 90 ? 3.392 -1.236 -0.920 1.00 95.50 90 VAL A CA 1
ATOM 751 C C . VAL A 1 90 ? 3.479 0.289 -1.022 1.00 95.50 90 VAL A C 1
ATOM 753 O O . VAL A 1 90 ? 2.456 0.960 -0.963 1.00 95.50 90 VAL A O 1
ATOM 756 N N . LEU A 1 91 ? 4.683 0.856 -1.155 1.00 94.88 91 LEU A N 1
ATOM 757 C CA . LEU A 1 91 ? 4.904 2.303 -1.250 1.00 94.88 91 LEU A CA 1
ATOM 758 C C . LEU A 1 91 ? 4.890 2.808 -2.701 1.00 94.88 91 LEU A C 1
ATOM 760 O O . LEU A 1 91 ? 4.576 3.973 -2.945 1.00 94.88 91 LEU A O 1
ATOM 764 N N . GLY A 1 92 ? 5.241 1.950 -3.662 1.00 91.25 92 GLY A N 1
ATOM 765 C CA . GLY A 1 92 ? 5.279 2.295 -5.083 1.00 91.25 92 GLY A CA 1
ATOM 766 C C . GLY A 1 92 ? 3.936 2.068 -5.773 1.00 91.25 92 GLY A C 1
ATOM 767 O O . GLY A 1 92 ? 3.171 1.205 -5.367 1.00 91.25 92 GLY A O 1
ATOM 768 N N . HIS A 1 93 ? 3.646 2.842 -6.818 1.00 90.56 93 HIS A N 1
ATOM 769 C CA . HIS A 1 93 ? 2.410 2.765 -7.602 1.00 90.56 93 HIS A CA 1
ATOM 770 C C . HIS A 1 93 ? 2.711 2.959 -9.095 1.00 90.56 93 HIS A C 1
ATOM 772 O O . HIS A 1 93 ? 3.603 3.726 -9.459 1.00 90.56 93 HIS A O 1
ATOM 778 N N . SER A 1 94 ? 1.967 2.269 -9.962 1.00 84.94 94 SER A N 1
ATOM 779 C CA . SER A 1 94 ? 2.157 2.299 -11.423 1.00 84.94 94 SER A CA 1
ATOM 780 C C . SER A 1 94 ? 1.889 3.671 -12.044 1.00 84.94 94 SER A C 1
ATOM 782 O O . SER A 1 94 ? 2.584 4.080 -12.972 1.00 84.94 94 SER A O 1
ATOM 784 N N . ASP A 1 95 ? 0.890 4.374 -11.516 1.00 86.69 95 ASP A N 1
ATOM 785 C CA . ASP A 1 95 ? 0.357 5.624 -12.046 1.00 86.69 95 ASP A CA 1
ATOM 786 C C . ASP A 1 95 ? -0.437 6.378 -10.961 1.00 86.69 95 ASP A C 1
ATOM 788 O O . ASP A 1 95 ? -0.630 5.898 -9.837 1.00 86.69 95 ASP A O 1
ATOM 792 N N . TRP A 1 96 ? -0.862 7.598 -11.290 1.00 88.06 96 TRP A N 1
ATOM 793 C CA . TRP A 1 96 ? -1.591 8.467 -10.367 1.00 88.06 96 TRP A CA 1
ATOM 794 C C . TRP A 1 96 ? -2.979 7.929 -9.999 1.00 88.06 96 TRP A C 1
ATOM 796 O O . TRP A 1 96 ? -3.433 8.117 -8.868 1.00 88.06 96 TRP A O 1
ATOM 806 N N . GLN A 1 97 ? -3.663 7.261 -10.929 1.00 89.06 97 GLN A N 1
ATOM 807 C CA . GLN A 1 97 ? -4.996 6.714 -10.688 1.00 89.06 97 GLN A CA 1
ATOM 808 C C . GLN A 1 97 ? -4.917 5.573 -9.671 1.00 89.06 97 GLN A C 1
ATOM 810 O O . GLN A 1 97 ? -5.700 5.537 -8.721 1.00 89.06 97 GLN A O 1
ATOM 815 N N . HIS A 1 98 ? -3.916 4.703 -9.808 1.00 87.62 98 HIS A N 1
ATOM 816 C CA . HIS A 1 98 ? -3.649 3.638 -8.851 1.00 87.62 98 HIS A CA 1
ATOM 817 C C . HIS A 1 98 ? -3.286 4.196 -7.463 1.00 87.62 98 HIS A C 1
ATOM 819 O O . HIS A 1 98 ? -3.855 3.773 -6.454 1.00 87.62 98 HIS A O 1
ATOM 825 N N . LEU A 1 99 ? -2.397 5.195 -7.394 1.00 91.50 99 LEU A N 1
ATOM 826 C CA . LEU A 1 99 ? -2.045 5.852 -6.130 1.00 91.50 99 LEU A CA 1
ATOM 827 C C . LEU A 1 99 ? -3.268 6.485 -5.453 1.00 91.50 99 LEU A C 1
ATOM 829 O O . LEU A 1 99 ? -3.542 6.221 -4.282 1.00 91.50 99 LEU A O 1
ATOM 833 N N . SER A 1 100 ? -3.995 7.335 -6.176 1.00 91.94 100 SER A N 1
ATOM 834 C CA . SER A 1 100 ? -5.122 8.086 -5.619 1.00 91.94 100 SER A CA 1
ATOM 835 C C . SER A 1 100 ? -6.264 7.168 -5.174 1.00 91.94 100 SER A C 1
ATOM 837 O O . SER A 1 100 ? -6.813 7.388 -4.094 1.00 91.94 100 SER A O 1
ATOM 839 N N . GLY A 1 101 ? -6.559 6.094 -5.915 1.00 90.19 101 GLY A N 1
ATOM 840 C CA . GLY A 1 101 ? -7.553 5.090 -5.518 1.00 90.19 101 GLY A CA 1
ATOM 841 C C . GLY A 1 101 ? -7.222 4.411 -4.182 1.00 90.19 101 GLY A C 1
ATOM 842 O O . GLY A 1 101 ? -8.082 4.312 -3.298 1.00 90.19 101 GLY A O 1
ATOM 843 N N . ASN A 1 102 ? -5.958 4.019 -3.991 1.00 93.69 102 ASN A N 1
ATOM 844 C CA . ASN A 1 102 ? -5.493 3.425 -2.735 1.00 93.69 102 ASN A CA 1
ATOM 845 C C . ASN A 1 102 ? -5.531 4.436 -1.582 1.00 93.69 102 ASN A C 1
ATOM 847 O O . ASN A 1 102 ? -6.045 4.134 -0.503 1.00 93.69 102 ASN A O 1
ATOM 851 N N . LEU A 1 103 ? -5.020 5.652 -1.801 1.00 94.69 103 LEU A N 1
ATOM 852 C CA . LEU A 1 103 ? -4.899 6.651 -0.739 1.00 94.69 103 LEU A CA 1
ATOM 853 C C . LEU A 1 103 ? -6.239 7.217 -0.279 1.00 94.69 103 LEU A C 1
ATOM 855 O O . LEU A 1 103 ? -6.410 7.402 0.923 1.00 94.69 103 LEU A O 1
ATOM 859 N N . VAL A 1 104 ? -7.199 7.459 -1.178 1.00 94.38 104 VAL A N 1
ATOM 860 C CA . VAL A 1 104 ? -8.547 7.911 -0.780 1.00 94.38 104 VAL A CA 1
ATOM 861 C C . VAL A 1 104 ? -9.177 6.902 0.177 1.00 94.38 104 VAL A C 1
ATOM 863 O O . VAL A 1 104 ? -9.686 7.272 1.235 1.00 94.38 104 VAL A O 1
ATOM 866 N N . THR A 1 105 ? -9.077 5.617 -0.155 1.00 90.69 105 THR A N 1
ATOM 867 C CA . THR A 1 105 ? -9.643 4.539 0.659 1.00 90.69 105 THR A CA 1
ATOM 868 C C . THR A 1 105 ? -8.899 4.379 1.985 1.00 90.69 105 THR A C 1
ATOM 870 O O . THR A 1 105 ? -9.526 4.266 3.042 1.00 90.69 105 THR A O 1
ATOM 873 N N . LEU A 1 106 ? -7.564 4.437 1.956 1.00 94.12 106 LEU A N 1
ATOM 874 C CA . LEU A 1 106 ? -6.730 4.378 3.154 1.00 94.12 106 LEU A CA 1
ATOM 875 C C . LEU A 1 106 ? -7.014 5.542 4.108 1.00 94.12 106 LEU A C 1
ATOM 877 O O . LEU A 1 106 ? -7.138 5.327 5.307 1.00 94.12 106 LEU A O 1
ATOM 881 N N . LEU A 1 107 ? -7.126 6.768 3.596 1.00 93.81 107 LEU A N 1
ATOM 882 C CA . LEU A 1 107 ? -7.372 7.958 4.412 1.00 93.81 107 LEU A CA 1
ATOM 883 C C . LEU A 1 107 ? -8.793 7.985 4.987 1.00 93.81 107 LEU A C 1
ATOM 885 O O . LEU A 1 107 ? -9.006 8.591 6.034 1.00 93.81 107 LEU A O 1
ATOM 889 N N . LEU A 1 108 ? -9.748 7.303 4.347 1.00 91.38 108 LEU A N 1
ATOM 890 C CA . LEU A 1 108 ? -11.106 7.153 4.865 1.00 91.38 108 LEU A CA 1
ATOM 891 C C . LEU A 1 108 ? -11.187 6.096 5.982 1.00 91.38 108 LEU A C 1
ATOM 893 O O . LEU A 1 108 ? -11.765 6.357 7.036 1.00 91.38 108 LEU A O 1
ATOM 897 N N . ALA A 1 109 ? -10.612 4.908 5.769 1.00 91.00 109 ALA A N 1
ATOM 898 C CA . ALA A 1 109 ? -10.733 3.774 6.697 1.00 91.00 109 ALA A CA 1
ATOM 899 C C . ALA A 1 109 ? -9.637 3.742 7.782 1.00 91.00 109 ALA A C 1
ATOM 901 O O . ALA A 1 109 ? -9.879 3.327 8.919 1.00 91.00 109 ALA A O 1
ATOM 902 N N . GLY A 1 110 ? -8.435 4.213 7.450 1.00 93.38 110 GLY A N 1
ATOM 903 C CA . GLY A 1 110 ? -7.235 4.180 8.288 1.00 93.38 110 GLY A CA 1
ATOM 904 C C . GLY A 1 110 ? -7.399 4.847 9.646 1.00 93.38 110 GLY A C 1
ATOM 905 O O . GLY A 1 110 ? -7.137 4.185 10.648 1.00 93.38 110 GLY A O 1
ATOM 906 N N . PRO A 1 111 ? -7.929 6.082 9.746 1.00 94.00 111 PRO A N 1
ATOM 907 C CA . PRO A 1 111 ? -8.119 6.732 11.041 1.00 94.00 111 PRO A CA 1
ATOM 908 C C . PRO A 1 111 ? -9.085 5.985 11.969 1.00 94.00 111 PRO A C 1
ATOM 910 O O . PRO A 1 111 ? -8.952 6.048 13.189 1.00 94.00 111 PRO A O 1
ATOM 913 N N . SER A 1 112 ? -10.073 5.264 11.428 1.00 90.88 112 SER A N 1
ATOM 914 C CA . SER A 1 112 ? -10.958 4.430 12.248 1.00 90.88 112 SER A CA 1
ATOM 915 C C . SER A 1 112 ? -10.229 3.199 12.776 1.00 90.88 112 SER A C 1
ATOM 917 O O . SER A 1 112 ? -10.335 2.898 13.961 1.00 90.88 112 SER A O 1
ATOM 919 N N . ALA A 1 113 ? -9.480 2.505 11.914 1.00 92.06 113 ALA A N 1
ATOM 920 C CA . ALA A 1 113 ? -8.708 1.332 12.309 1.00 92.06 113 ALA A CA 1
ATOM 921 C C . ALA A 1 113 ? -7.584 1.697 13.298 1.00 92.06 113 ALA A C 1
ATOM 923 O O . ALA A 1 113 ? -7.376 1.005 14.290 1.00 92.06 113 ALA A O 1
ATOM 924 N N . GLU A 1 114 ? -6.885 2.809 13.073 1.00 94.88 114 GLU A N 1
ATOM 925 C CA . GLU A 1 114 ? -5.784 3.250 13.928 1.00 94.88 114 GLU A CA 1
ATOM 926 C C . GLU A 1 114 ? -6.252 3.648 15.331 1.00 94.88 114 GLU A C 1
ATOM 928 O O . GLU A 1 114 ? -5.565 3.346 16.305 1.00 94.88 114 GLU A O 1
ATOM 933 N N . ARG A 1 115 ? -7.428 4.279 15.447 1.00 93.56 115 ARG A N 1
ATOM 934 C CA . ARG A 1 115 ? -8.008 4.642 16.748 1.00 93.56 115 ARG A CA 1
ATOM 935 C C . ARG A 1 115 ? -8.440 3.425 17.560 1.00 93.56 115 ARG A C 1
ATOM 937 O O . ARG A 1 115 ? -8.220 3.422 18.765 1.00 93.56 115 ARG A O 1
ATOM 944 N N . GLU A 1 116 ? -9.015 2.410 16.915 1.00 91.69 116 GLU A N 1
ATOM 945 C CA . GLU A 1 116 ? -9.491 1.209 17.614 1.00 91.69 116 GLU A CA 1
ATOM 946 C C . GLU A 1 116 ? -8.342 0.268 18.005 1.00 91.69 116 GLU A C 1
ATOM 948 O O . GLU A 1 116 ? -8.267 -0.203 19.137 1.00 91.69 116 GLU A O 1
ATOM 953 N N . PHE A 1 117 ? -7.418 -0.006 17.078 1.00 91.94 117 PHE A N 1
ATOM 954 C CA . PHE A 1 117 ? -6.361 -1.006 17.283 1.00 91.94 117 PHE A CA 1
ATOM 955 C C . PHE A 1 117 ? -5.032 -0.408 17.778 1.00 91.94 117 PHE A C 1
ATOM 957 O O . PHE A 1 117 ? -4.149 -1.142 18.236 1.00 91.94 117 PHE A O 1
ATOM 964 N N . GLY A 1 118 ? -4.876 0.914 17.694 1.00 94.56 118 GLY A N 1
ATOM 965 C CA . GLY A 1 118 ? -3.664 1.649 18.045 1.00 94.56 118 GLY A CA 1
ATOM 966 C C . GLY A 1 118 ? -2.610 1.674 16.929 1.00 94.56 118 GLY A C 1
ATOM 967 O O . GLY A 1 118 ? -2.421 0.709 16.183 1.00 94.56 118 GLY A O 1
ATOM 968 N N . SER A 1 119 ? -1.846 2.768 16.860 1.00 96.06 119 SER A N 1
ATOM 969 C CA . SER A 1 119 ? -0.821 3.021 15.834 1.00 96.06 119 SER A CA 1
ATOM 970 C C . SER A 1 119 ? 0.230 1.914 15.712 1.00 96.06 119 SER A C 1
ATOM 972 O O . SER A 1 119 ? 0.543 1.467 14.611 1.00 96.06 119 SER A O 1
ATOM 974 N N . TYR A 1 120 ? 0.767 1.428 16.836 1.00 95.69 120 TYR A N 1
ATOM 975 C CA . TYR A 1 120 ? 1.802 0.388 16.814 1.00 95.69 120 TYR A CA 1
ATOM 976 C C . TYR A 1 120 ? 1.274 -0.945 16.268 1.00 95.69 120 TYR A C 1
ATOM 978 O O . TYR A 1 120 ? 1.964 -1.633 15.516 1.00 95.69 120 TYR A O 1
ATOM 986 N N . THR A 1 121 ? 0.042 -1.312 16.623 1.00 95.00 121 THR A N 1
ATOM 987 C CA . THR A 1 121 ? -0.603 -2.522 16.106 1.00 95.00 121 THR A CA 1
ATOM 988 C C . THR A 1 121 ? -0.857 -2.390 14.613 1.00 95.00 121 THR A C 1
ATOM 990 O O . THR A 1 121 ? -0.480 -3.291 13.867 1.00 95.00 121 THR A O 1
ATOM 993 N N . LEU A 1 122 ? -1.413 -1.257 14.171 1.00 95.38 122 LEU A N 1
ATOM 994 C CA . LEU A 1 122 ? -1.676 -1.010 12.757 1.00 95.38 122 LEU A CA 1
ATOM 995 C C . LEU A 1 122 ? -0.389 -1.093 11.927 1.00 95.38 122 LEU A C 1
ATOM 997 O O . LEU A 1 122 ? -0.353 -1.821 10.938 1.00 95.38 122 LEU A O 1
ATOM 1001 N N . LEU A 1 123 ? 0.692 -0.441 12.371 1.00 96.56 123 LEU A N 1
ATOM 1002 C CA . LEU A 1 123 ? 1.990 -0.491 11.692 1.00 96.56 123 LEU A CA 1
ATOM 1003 C C . LEU A 1 123 ? 2.525 -1.925 11.575 1.00 96.56 123 LEU A C 1
ATOM 1005 O O . LEU A 1 123 ? 2.968 -2.330 10.502 1.00 96.56 123 LEU A O 1
ATOM 1009 N N . LYS A 1 124 ? 2.459 -2.717 12.654 1.00 96.56 124 LYS A N 1
ATOM 1010 C CA . LYS A 1 124 ? 2.876 -4.130 12.617 1.00 96.56 124 LYS A CA 1
ATOM 1011 C C . LYS A 1 124 ? 2.074 -4.931 11.595 1.00 96.56 124 LYS A C 1
ATOM 1013 O O . LYS A 1 124 ? 2.656 -5.705 10.843 1.00 96.56 124 LYS A O 1
ATOM 1018 N N . VAL A 1 125 ? 0.754 -4.747 11.558 1.00 95.06 125 VAL A N 1
ATOM 1019 C CA . VAL A 1 125 ? -0.109 -5.462 10.610 1.00 95.06 125 VAL A CA 1
ATOM 1020 C C . VAL A 1 125 ? 0.173 -5.017 9.172 1.00 95.06 125 VAL A C 1
ATOM 1022 O O . VAL A 1 125 ? 0.254 -5.876 8.304 1.00 95.06 125 VAL A O 1
ATOM 1025 N N . MET A 1 126 ? 0.416 -3.726 8.914 1.00 96.12 126 MET A N 1
ATOM 1026 C CA . MET A 1 126 ? 0.844 -3.238 7.591 1.00 96.12 126 MET A CA 1
ATOM 1027 C C . MET A 1 126 ? 2.124 -3.932 7.110 1.00 96.12 126 MET A C 1
ATOM 1029 O O . MET A 1 126 ? 2.186 -4.383 5.968 1.00 96.12 126 MET A O 1
ATOM 1033 N N . VAL A 1 127 ? 3.121 -4.066 7.992 1.00 95.25 127 VAL A N 1
ATOM 1034 C CA . VAL A 1 127 ? 4.376 -4.770 7.684 1.00 95.25 127 VAL A CA 1
ATOM 1035 C C . VAL A 1 127 ? 4.122 -6.249 7.395 1.00 95.25 127 VAL A C 1
ATOM 1037 O O . VAL A 1 127 ? 4.635 -6.765 6.405 1.00 95.25 127 VAL A O 1
ATOM 1040 N N . TYR A 1 128 ? 3.314 -6.932 8.212 1.00 95.19 128 TYR A N 1
ATOM 1041 C CA . TYR A 1 128 ? 2.971 -8.333 7.958 1.00 95.19 128 TYR A CA 1
ATOM 1042 C C . TYR A 1 128 ? 2.245 -8.512 6.629 1.00 95.19 128 TYR A C 1
ATOM 1044 O O . TYR A 1 128 ? 2.613 -9.396 5.862 1.00 95.19 128 TYR A O 1
ATOM 1052 N N . VAL A 1 129 ? 1.259 -7.663 6.334 1.00 94.88 129 VAL A N 1
ATOM 1053 C CA . VAL A 1 129 ? 0.522 -7.707 5.067 1.00 94.88 129 VAL A CA 1
ATOM 1054 C C . VAL A 1 129 ? 1.472 -7.570 3.891 1.00 94.88 129 VAL A C 1
ATOM 1056 O O . VAL A 1 129 ? 1.421 -8.431 3.025 1.00 94.88 129 VAL A O 1
ATOM 1059 N N . ALA A 1 130 ? 2.373 -6.581 3.899 1.00 93.69 130 ALA A N 1
ATOM 1060 C CA . ALA A 1 130 ? 3.363 -6.419 2.836 1.00 93.69 130 ALA A CA 1
ATOM 1061 C C . ALA A 1 130 ? 4.193 -7.703 2.645 1.00 93.69 130 ALA A C 1
ATOM 1063 O O . ALA A 1 130 ? 4.266 -8.263 1.556 1.00 93.69 130 ALA A O 1
ATOM 1064 N N . VAL A 1 131 ? 4.771 -8.234 3.722 1.00 91.06 131 VAL A N 1
ATOM 1065 C CA . VAL A 1 131 ? 5.627 -9.424 3.636 1.00 91.06 131 VAL A CA 1
ATOM 1066 C C . VAL A 1 131 ? 4.869 -10.639 3.111 1.00 91.06 131 VAL A C 1
ATOM 1068 O O . VAL A 1 131 ? 5.328 -11.307 2.185 1.00 91.06 131 VAL A O 1
ATOM 1071 N N . PHE A 1 132 ? 3.714 -10.948 3.700 1.00 91.56 132 PHE A N 1
ATOM 1072 C CA . PHE A 1 132 ? 2.959 -12.142 3.336 1.00 91.56 132 PHE A CA 1
ATOM 1073 C C . PHE A 1 132 ? 2.329 -12.023 1.949 1.00 91.56 132 PHE A C 1
ATOM 1075 O O . PHE A 1 132 ? 2.310 -13.019 1.230 1.00 91.56 132 PHE A O 1
ATOM 1082 N N . SER A 1 133 ? 1.878 -10.833 1.539 1.00 89.69 133 SER A N 1
ATOM 1083 C CA . SER A 1 133 ? 1.374 -10.615 0.182 1.00 89.69 133 SER A CA 1
ATOM 1084 C C . SER A 1 133 ? 2.485 -10.744 -0.856 1.00 89.69 133 SER A C 1
ATOM 1086 O O . SER A 1 133 ? 2.257 -11.372 -1.885 1.00 89.69 133 SER A O 1
ATOM 1088 N N . ALA A 1 134 ? 3.687 -10.233 -0.564 1.00 87.00 134 ALA A N 1
ATOM 1089 C CA . ALA A 1 134 ? 4.854 -10.387 -1.430 1.00 87.00 134 ALA A CA 1
ATOM 1090 C C . ALA A 1 134 ? 5.249 -11.858 -1.587 1.00 87.00 134 ALA A C 1
ATOM 1092 O O . ALA A 1 134 ? 5.445 -12.331 -2.703 1.00 87.00 134 ALA A O 1
ATOM 1093 N N . PHE A 1 135 ? 5.322 -12.611 -0.484 1.00 85.69 135 PHE A N 1
ATOM 1094 C CA . PHE A 1 135 ? 5.604 -14.044 -0.555 1.00 85.69 135 PHE A CA 1
ATOM 1095 C C . PHE A 1 135 ? 4.516 -14.811 -1.306 1.00 85.69 135 PHE A C 1
ATOM 1097 O O . PHE A 1 135 ? 4.839 -15.668 -2.126 1.00 85.69 135 PHE A O 1
ATOM 1104 N N . ALA A 1 136 ? 3.241 -14.501 -1.062 1.00 85.88 136 ALA A N 1
ATOM 1105 C CA . ALA A 1 136 ? 2.141 -15.130 -1.782 1.00 85.88 136 ALA A CA 1
ATOM 1106 C C . ALA A 1 136 ? 2.264 -14.891 -3.294 1.00 85.88 136 ALA A C 1
ATOM 1108 O O . ALA A 1 136 ? 2.215 -15.849 -4.062 1.00 85.88 136 ALA A O 1
ATOM 1109 N N . HIS A 1 137 ? 2.529 -13.653 -3.720 1.00 83.19 137 HIS A N 1
ATOM 1110 C CA . HIS A 1 137 ? 2.763 -13.332 -5.131 1.00 83.19 137 HIS A CA 1
ATOM 1111 C C . HIS A 1 137 ? 3.996 -14.031 -5.699 1.00 83.19 137 HIS A C 1
ATOM 1113 O O . HIS A 1 137 ? 3.968 -14.543 -6.813 1.00 83.19 137 HIS A O 1
ATOM 1119 N N . MET A 1 138 ? 5.080 -14.119 -4.925 1.00 80.19 138 MET A N 1
ATOM 1120 C CA . MET A 1 138 ? 6.277 -14.841 -5.350 1.00 80.19 138 MET A CA 1
ATOM 1121 C C . MET A 1 138 ? 5.979 -16.315 -5.635 1.00 80.19 138 MET A C 1
ATOM 1123 O O . MET A 1 138 ? 6.419 -16.834 -6.653 1.00 80.19 138 MET A O 1
ATOM 1127 N N . PHE A 1 139 ? 5.244 -17.010 -4.771 1.00 80.31 139 PHE A N 1
ATOM 1128 C CA . PHE A 1 139 ? 5.030 -18.450 -4.947 1.00 80.31 139 PHE A CA 1
ATOM 1129 C C . PHE A 1 139 ? 3.853 -18.798 -5.860 1.00 80.31 139 PHE A C 1
ATOM 1131 O O . PHE A 1 139 ? 3.905 -19.830 -6.529 1.00 80.31 139 PHE A O 1
ATOM 1138 N N . PHE A 1 140 ? 2.815 -17.962 -5.895 1.00 78.75 140 PHE A N 1
ATOM 1139 C CA . PHE A 1 140 ? 1.543 -18.280 -6.548 1.00 78.75 140 PHE A CA 1
ATOM 1140 C C . PHE A 1 140 ? 1.156 -17.321 -7.679 1.00 78.75 140 PHE A C 1
ATOM 1142 O O . PHE A 1 140 ? 0.214 -17.625 -8.407 1.00 78.75 140 PHE A O 1
ATOM 1149 N N . GLY A 1 141 ? 1.849 -16.191 -7.838 1.00 70.06 141 GLY A N 1
ATOM 1150 C CA . GLY A 1 141 ? 1.511 -15.191 -8.847 1.00 70.06 141 GLY A CA 1
ATOM 1151 C C . GLY A 1 141 ? 1.806 -15.658 -10.272 1.00 70.06 141 GLY A C 1
ATOM 1152 O O . GLY A 1 141 ? 2.777 -16.382 -10.524 1.00 70.06 141 GLY A O 1
ATOM 1153 N N . ASN A 1 142 ? 0.974 -15.226 -11.223 1.00 72.12 142 ASN A N 1
ATOM 1154 C CA . ASN A 1 142 ? 1.205 -15.464 -12.649 1.00 72.12 142 ASN A CA 1
ATOM 1155 C C . ASN A 1 142 ? 2.501 -14.782 -13.087 1.00 72.12 142 ASN A C 1
ATOM 1157 O O . ASN A 1 142 ? 2.748 -13.634 -12.735 1.00 72.12 142 ASN A O 1
ATOM 1161 N N . SER A 1 143 ? 3.298 -15.474 -13.904 1.00 66.06 143 SER A N 1
ATOM 1162 C CA . SER A 1 143 ? 4.544 -14.964 -14.474 1.00 66.06 143 SER A CA 1
ATOM 1163 C C . SER A 1 143 ? 4.449 -13.529 -15.034 1.00 66.06 143 SER A C 1
ATOM 1165 O O . SER A 1 143 ? 5.339 -12.713 -14.819 1.00 66.06 143 SER A O 1
ATOM 1167 N N . GLN A 1 144 ? 3.356 -13.176 -15.705 1.00 66.50 144 GLN A N 1
ATOM 1168 C CA . GLN A 1 144 ? 3.220 -11.847 -16.308 1.00 66.50 144 GLN A CA 1
ATOM 1169 C C . GLN A 1 144 ? 2.795 -10.761 -15.300 1.00 66.50 144 GLN A C 1
ATOM 1171 O O . GLN A 1 144 ? 2.870 -9.574 -15.614 1.00 66.50 144 GLN A O 1
ATOM 1176 N N . ALA A 1 145 ? 2.372 -11.145 -14.092 1.00 70.06 145 ALA A N 1
ATOM 1177 C CA . ALA A 1 145 ? 1.840 -10.237 -13.087 1.00 70.06 145 ALA A CA 1
ATOM 1178 C C . ALA A 1 145 ? 2.951 -9.613 -12.223 1.00 70.06 145 ALA A C 1
ATOM 1180 O O . ALA A 1 145 ? 3.866 -10.277 -11.722 1.00 70.06 145 ALA A O 1
ATOM 1181 N N . ILE A 1 146 ? 2.846 -8.302 -12.008 1.00 76.69 146 ILE A N 1
ATOM 1182 C CA . ILE A 1 146 ? 3.781 -7.509 -11.207 1.00 76.69 146 ILE A CA 1
ATOM 1183 C C . ILE A 1 146 ? 3.038 -6.987 -9.981 1.00 76.69 146 ILE A C 1
ATOM 1185 O O . ILE A 1 146 ? 2.055 -6.264 -10.125 1.00 76.69 146 ILE A O 1
ATOM 1189 N N . GLN A 1 147 ? 3.535 -7.282 -8.780 1.00 85.06 147 GLN A N 1
ATOM 1190 C CA . GLN A 1 147 ? 2.955 -6.732 -7.559 1.00 85.06 147 GLN A CA 1
ATOM 1191 C C . GLN A 1 147 ? 3.652 -5.424 -7.180 1.00 85.06 147 GLN A C 1
ATOM 1193 O O . GLN A 1 147 ? 4.847 -5.389 -6.870 1.00 85.06 147 GLN A O 1
ATOM 1198 N N . LEU A 1 148 ? 2.888 -4.336 -7.221 1.00 88.31 148 LEU A N 1
ATOM 1199 C CA . LEU A 1 148 ? 3.321 -2.983 -6.889 1.00 88.31 148 LEU A CA 1
ATOM 1200 C C . LEU A 1 148 ? 2.093 -2.180 -6.452 1.00 88.31 148 LEU A C 1
ATOM 1202 O O . LEU A 1 148 ? 1.190 -1.997 -7.262 1.00 88.31 148 LEU A O 1
ATOM 1206 N N . GLY A 1 149 ? 2.054 -1.688 -5.215 1.00 91.81 149 GLY A N 1
ATOM 1207 C CA . GLY A 1 149 ? 0.916 -0.910 -4.720 1.00 91.81 149 GLY A CA 1
ATOM 1208 C C . GLY A 1 149 ? 0.520 -1.222 -3.286 1.00 91.81 149 GLY A C 1
ATOM 1209 O O . GLY A 1 149 ? 0.748 -2.313 -2.767 1.00 91.81 149 GLY A O 1
ATOM 1210 N N . ALA A 1 150 ? -0.141 -0.255 -2.649 1.00 93.06 150 ALA A N 1
ATOM 1211 C CA . ALA A 1 150 ? -0.661 -0.380 -1.289 1.00 93.06 150 ALA A CA 1
ATOM 1212 C C . ALA A 1 150 ? -1.968 -1.193 -1.185 1.00 93.06 150 ALA A C 1
ATOM 1214 O O . ALA A 1 150 ? -2.572 -1.214 -0.113 1.00 93.06 150 ALA A O 1
ATOM 1215 N N . SER A 1 151 ? -2.436 -1.842 -2.257 1.00 91.19 151 SER A N 1
ATOM 1216 C CA . SER A 1 151 ? -3.764 -2.474 -2.331 1.00 91.19 151 SER A CA 1
ATOM 1217 C C . SER A 1 151 ? -4.023 -3.469 -1.192 1.00 91.19 151 SER A C 1
ATOM 1219 O O . SER A 1 151 ? -5.078 -3.413 -0.560 1.00 91.19 151 SER A O 1
ATOM 1221 N N . GLY A 1 152 ? -3.045 -4.312 -0.843 1.00 91.19 152 GLY A N 1
ATOM 1222 C CA . GLY A 1 152 ? -3.152 -5.235 0.293 1.00 91.19 152 GLY A CA 1
ATOM 1223 C C . GLY A 1 152 ? -3.290 -4.518 1.643 1.00 91.19 152 GLY A C 1
ATOM 1224 O O . GLY A 1 152 ? -4.100 -4.912 2.485 1.00 91.19 152 GLY A O 1
ATOM 1225 N N . VAL A 1 153 ? -2.550 -3.422 1.848 1.00 94.88 153 VAL A N 1
ATOM 1226 C CA . VAL A 1 153 ? -2.636 -2.589 3.064 1.00 94.88 153 VAL A CA 1
ATOM 1227 C C . VAL A 1 153 ? -3.994 -1.893 3.154 1.00 94.88 153 VAL A C 1
ATOM 1229 O O . VAL A 1 153 ? -4.607 -1.863 4.225 1.00 94.88 153 VAL A O 1
ATOM 1232 N N . VAL A 1 154 ? -4.485 -1.365 2.033 1.00 93.00 154 VAL A N 1
ATOM 1233 C CA . VAL A 1 154 ? -5.813 -0.751 1.928 1.00 93.00 154 VAL A CA 1
ATOM 1234 C C . VAL A 1 154 ? -6.889 -1.776 2.267 1.00 93.00 154 VAL A C 1
ATOM 1236 O O . VAL A 1 154 ? -7.733 -1.508 3.120 1.00 93.00 154 VAL A O 1
ATOM 1239 N N . PHE A 1 155 ? -6.816 -2.969 1.678 1.00 89.88 155 PHE A N 1
ATOM 1240 C CA . PHE A 1 155 ? -7.749 -4.055 1.952 1.00 89.88 155 PHE A CA 1
ATOM 1241 C C . PHE A 1 155 ? -7.765 -4.437 3.430 1.00 89.88 155 PHE A C 1
ATOM 1243 O O . PHE A 1 155 ? -8.821 -4.426 4.057 1.00 89.88 155 PHE A O 1
ATOM 1250 N N . MET A 1 156 ? -6.597 -4.677 4.026 1.00 93.19 156 MET A N 1
ATOM 1251 C CA . MET A 1 156 ? -6.494 -4.947 5.459 1.00 93.19 156 MET A CA 1
ATOM 1252 C C . MET A 1 156 ? -7.122 -3.830 6.303 1.00 93.19 156 MET A C 1
ATOM 1254 O O . MET A 1 156 ? -7.840 -4.117 7.259 1.00 93.19 156 MET A O 1
ATOM 1258 N N . THR A 1 157 ? -6.918 -2.568 5.927 1.00 91.75 157 THR A N 1
ATOM 1259 C CA . THR A 1 157 ? -7.478 -1.420 6.652 1.00 91.75 157 THR A CA 1
ATOM 1260 C C . THR A 1 157 ? -9.005 -1.381 6.564 1.00 91.75 157 THR A C 1
ATOM 1262 O O . THR A 1 157 ? -9.673 -1.109 7.563 1.00 91.75 157 THR A O 1
ATOM 1265 N N . ILE A 1 158 ? -9.569 -1.703 5.397 1.00 88.19 158 ILE A N 1
ATOM 1266 C CA . ILE A 1 158 ? -11.013 -1.869 5.207 1.00 88.19 158 ILE A CA 1
ATOM 1267 C C . ILE A 1 158 ? -11.543 -2.978 6.123 1.00 88.19 158 ILE A C 1
ATOM 1269 O O . ILE A 1 158 ? -12.512 -2.759 6.854 1.00 88.19 158 ILE A O 1
ATOM 1273 N N . LEU A 1 159 ? -10.884 -4.145 6.131 1.00 86.56 159 LEU A N 1
ATOM 1274 C CA . LEU A 1 159 ? -11.284 -5.265 6.984 1.00 86.56 159 LEU A CA 1
ATOM 1275 C C . LEU A 1 159 ? -11.255 -4.852 8.457 1.00 86.56 159 LEU A C 1
ATOM 1277 O O . LEU A 1 159 ? -12.279 -4.961 9.127 1.00 86.56 159 LEU A O 1
ATOM 1281 N N . LEU A 1 160 ? -10.141 -4.302 8.949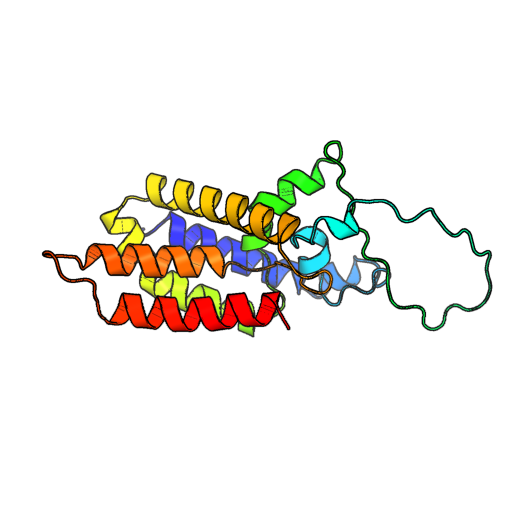 1.00 88.88 160 LEU A N 1
ATOM 1282 C CA . LEU A 1 160 ? -10.023 -3.843 10.334 1.00 88.88 160 LEU A CA 1
ATOM 1283 C C . LEU A 1 160 ? -11.101 -2.811 10.682 1.00 88.88 160 LEU A C 1
ATOM 1285 O O . LEU A 1 160 ? -11.782 -2.973 11.690 1.00 88.88 160 LEU A O 1
ATOM 1289 N N . SER A 1 161 ? -11.317 -1.800 9.835 1.00 84.94 161 SER A N 1
ATOM 1290 C CA . SER A 1 161 ? -12.339 -0.765 10.052 1.00 84.94 161 SER A CA 1
ATOM 1291 C C . SER A 1 161 ? -13.763 -1.332 10.116 1.00 84.94 161 SER A C 1
ATOM 1293 O O . SER A 1 161 ? -14.595 -0.837 10.879 1.00 84.94 161 SER A O 1
ATOM 1295 N N . SER A 1 162 ? -14.054 -2.389 9.360 1.00 81.44 162 SER A N 1
ATOM 1296 C CA . SER A 1 162 ? -15.344 -3.074 9.442 1.00 81.44 162 SER A CA 1
ATOM 1297 C C . SER A 1 162 ? -15.484 -3.922 10.714 1.00 81.44 162 SER A C 1
ATOM 1299 O O . SER A 1 162 ? -16.574 -3.999 11.276 1.00 81.44 162 SER A O 1
ATOM 1301 N N . LEU A 1 163 ? -14.385 -4.502 11.217 1.00 78.75 163 LEU A N 1
ATOM 1302 C CA . LEU A 1 163 ? -14.378 -5.278 12.459 1.00 78.75 163 LEU A CA 1
ATOM 1303 C C . LEU A 1 163 ? -14.611 -4.388 13.686 1.00 78.75 163 LEU A C 1
ATOM 1305 O O . LEU A 1 163 ? -15.238 -4.846 14.636 1.00 78.75 163 LEU A O 1
ATOM 1309 N N . VAL A 1 164 ? -14.203 -3.111 13.643 1.00 77.75 164 VAL A N 1
ATOM 1310 C CA . VAL A 1 164 ? -14.532 -2.114 14.688 1.00 77.75 164 VAL A CA 1
ATOM 1311 C C . VAL A 1 164 ? -16.047 -1.999 14.903 1.00 77.75 164 VAL A C 1
ATOM 1313 O O . VAL A 1 164 ? -16.515 -1.741 16.006 1.00 77.75 164 VAL A O 1
ATOM 1316 N N . GLN A 1 165 ? -16.845 -2.219 13.855 1.00 66.94 165 GLN A N 1
ATOM 1317 C CA . GLN A 1 165 ? -18.303 -2.097 13.915 1.00 66.94 165 GLN A CA 1
ATOM 1318 C C . GLN A 1 165 ? -19.000 -3.369 14.430 1.00 66.94 165 GLN A C 1
ATOM 1320 O O . GLN A 1 165 ? -20.231 -3.397 14.503 1.00 66.94 165 GLN A O 1
ATOM 1325 N N . LEU A 1 166 ? -18.253 -4.417 14.807 1.00 70.25 166 LEU A N 1
ATOM 1326 C CA . LEU A 1 166 ? -18.792 -5.656 15.378 1.00 70.25 166 LEU A CA 1
ATOM 1327 C C . LEU A 1 166 ? -19.287 -5.459 16.821 1.00 70.25 166 LEU A C 1
ATOM 1329 O O . LEU A 1 166 ? -18.744 -6.005 17.777 1.00 70.25 166 LEU A O 1
ATOM 1333 N N . ASN A 1 167 ? -20.390 -4.731 16.981 1.00 55.53 167 ASN A N 1
ATOM 1334 C CA . ASN A 1 167 ? -21.121 -4.609 18.244 1.00 55.53 167 ASN A CA 1
ATOM 1335 C C . ASN A 1 167 ? -22.149 -5.744 18.396 1.00 55.53 167 ASN A C 1
ATOM 1337 O O . ASN A 1 167 ? -23.362 -5.534 18.377 1.00 55.53 167 ASN A O 1
ATOM 1341 N N . GLY A 1 168 ? -21.653 -6.977 18.524 1.00 54.28 168 GLY A N 1
ATOM 1342 C CA . GLY A 1 168 ? -22.463 -8.197 18.597 1.00 54.28 168 GLY A CA 1
ATOM 1343 C C . GLY A 1 168 ? -22.300 -9.082 17.361 1.00 54.28 168 GLY A C 1
ATOM 1344 O O . GLY A 1 168 ? -21.760 -8.655 16.351 1.00 54.28 168 GLY A O 1
ATOM 1345 N N . LYS A 1 169 ? -22.741 -10.344 17.465 1.00 60.50 169 LYS A N 1
ATOM 1346 C CA . LYS A 1 169 ? -22.434 -11.507 16.594 1.00 60.50 169 LYS A CA 1
ATOM 1347 C C . LYS A 1 169 ? -22.802 -11.398 15.089 1.00 60.50 169 LYS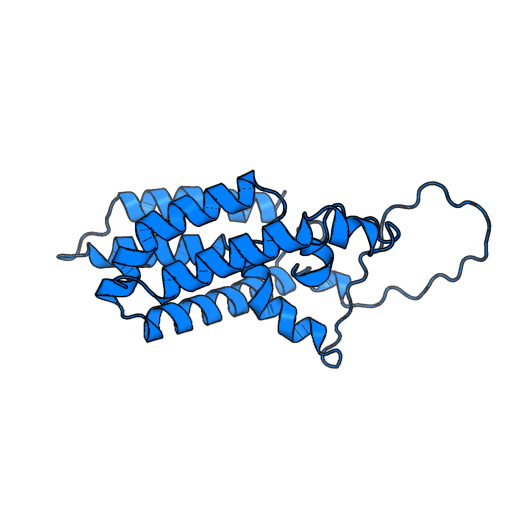 A C 1
ATOM 1349 O O . LYS A 1 169 ? -23.027 -12.424 14.453 1.00 60.50 169 LYS A O 1
ATOM 1354 N N . LYS A 1 170 ? -22.933 -10.205 14.505 1.00 62.91 170 LYS A N 1
ATOM 1355 C CA . LYS A 1 170 ? -23.334 -9.980 13.111 1.00 62.91 170 LYS A CA 1
ATOM 1356 C C . LYS A 1 170 ? -22.192 -9.345 12.326 1.00 62.91 170 LYS A C 1
ATOM 1358 O O . LYS A 1 170 ? -21.787 -8.230 12.625 1.00 62.91 170 LYS A O 1
ATOM 1363 N N . VAL A 1 171 ? -21.720 -10.048 11.300 1.00 69.44 171 VAL A N 1
ATOM 1364 C CA . VAL A 1 171 ? -20.742 -9.528 10.336 1.00 69.44 171 VAL A CA 1
ATOM 1365 C C . VAL A 1 171 ? -21.391 -8.397 9.518 1.00 69.44 171 VAL A C 1
ATOM 1367 O O . VAL A 1 171 ? -22.488 -8.614 8.994 1.00 69.44 171 VAL A O 1
ATOM 1370 N N . PRO A 1 172 ? -20.770 -7.206 9.389 1.00 72.62 172 PRO A N 1
ATOM 1371 C CA . PRO A 1 172 ? -21.318 -6.126 8.578 1.00 72.62 172 PRO A CA 1
ATOM 1372 C C . PRO A 1 172 ? -21.450 -6.563 7.120 1.00 72.62 172 PRO A C 1
ATOM 1374 O O . PRO A 1 172 ? -20.517 -7.104 6.535 1.00 72.62 172 PRO A O 1
ATOM 1377 N N . VAL A 1 173 ? -22.593 -6.295 6.492 1.00 73.88 173 VAL A N 1
ATOM 1378 C CA . VAL A 1 173 ? -22.787 -6.612 5.064 1.00 73.88 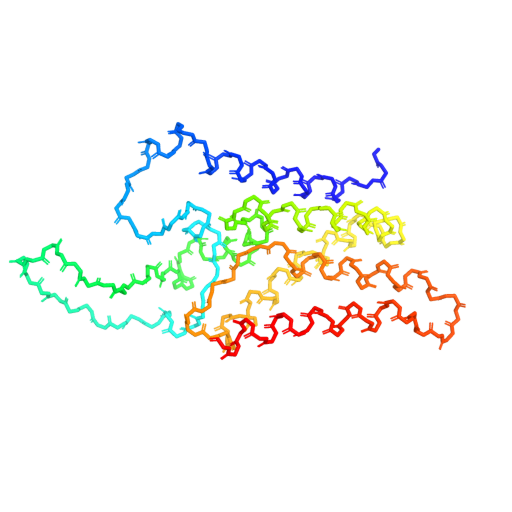173 VAL A CA 1
ATOM 1379 C C . VAL A 1 173 ? -21.762 -5.871 4.196 1.00 73.88 173 VAL A C 1
ATOM 1381 O O . VAL A 1 173 ? -21.280 -6.414 3.206 1.00 73.88 173 VAL A O 1
ATOM 1384 N N . THR A 1 174 ? -21.356 -4.669 4.613 1.00 74.75 174 THR A N 1
ATOM 1385 C CA . THR A 1 174 ? -20.294 -3.881 3.973 1.00 74.75 174 THR A CA 1
ATOM 1386 C C . THR A 1 174 ? -18.960 -4.625 3.918 1.00 74.75 174 THR A C 1
ATOM 1388 O O . THR A 1 174 ? -18.319 -4.602 2.872 1.00 74.75 174 THR A O 1
ATOM 1391 N N . PHE A 1 175 ? -18.590 -5.358 4.976 1.00 72.38 175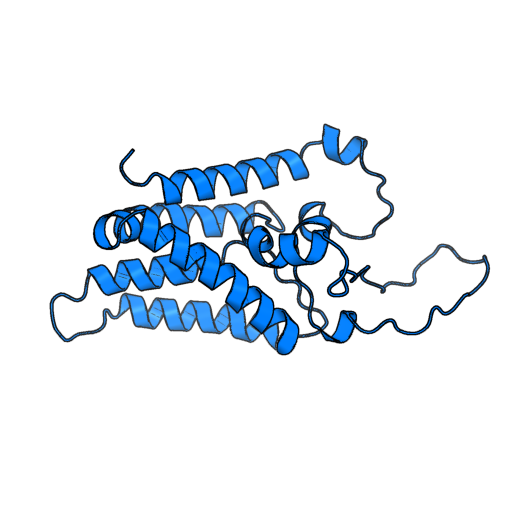 PHE A N 1
ATOM 1392 C CA . PHE A 1 175 ? -17.395 -6.209 4.993 1.00 72.38 175 PHE A CA 1
ATOM 1393 C C . PHE A 1 175 ? -17.470 -7.306 3.931 1.00 72.38 175 PHE A C 1
ATOM 1395 O O . PHE A 1 175 ? -16.527 -7.488 3.166 1.00 72.38 175 PHE A O 1
ATOM 1402 N N . VAL A 1 176 ? -18.599 -8.019 3.860 1.00 77.50 176 VAL A N 1
ATOM 1403 C CA . VAL A 1 176 ? -18.777 -9.129 2.910 1.00 77.50 176 VAL A CA 1
ATOM 1404 C C . VAL A 1 176 ? -18.684 -8.621 1.472 1.00 77.50 176 VAL A C 1
ATOM 1406 O O . VAL A 1 176 ? -17.981 -9.208 0.654 1.00 77.50 176 VAL A O 1
ATOM 1409 N N . VAL A 1 177 ? -19.337 -7.496 1.174 1.00 77.88 177 VAL A N 1
ATOM 1410 C CA . VAL A 1 177 ? -19.304 -6.882 -0.161 1.00 77.88 177 VAL A CA 1
ATOM 1411 C C . VAL A 1 177 ? -17.896 -6.404 -0.518 1.00 77.88 177 VAL A C 1
ATOM 1413 O O . VAL A 1 177 ? -17.419 -6.686 -1.614 1.00 77.88 177 VAL A O 1
ATOM 1416 N N . GLN A 1 178 ? -17.201 -5.729 0.401 1.00 71.31 178 GLN A N 1
ATOM 1417 C CA . GLN A 1 178 ? -15.822 -5.281 0.180 1.00 71.31 178 GLN A CA 1
ATOM 1418 C C . GLN A 1 178 ? -14.868 -6.459 -0.044 1.00 71.31 178 GLN A C 1
ATOM 1420 O O . GLN A 1 178 ? -14.036 -6.398 -0.945 1.00 71.31 178 GLN A O 1
ATOM 1425 N N . MET A 1 179 ? -15.023 -7.547 0.716 1.00 73.44 179 MET A N 1
ATOM 1426 C CA . MET A 1 179 ? -14.258 -8.778 0.519 1.00 73.44 179 MET A CA 1
ATOM 1427 C C . MET A 1 179 ? -14.516 -9.385 -0.862 1.00 73.44 179 MET A C 1
ATOM 1429 O O . MET A 1 179 ? -13.563 -9.730 -1.550 1.00 73.44 179 MET A O 1
ATOM 1433 N N . MET A 1 180 ? -15.774 -9.473 -1.302 1.00 79.56 180 MET A N 1
ATOM 1434 C CA . MET A 1 180 ? -16.114 -10.016 -2.623 1.00 79.56 180 MET A CA 1
ATOM 1435 C C . MET A 1 180 ? -15.534 -9.180 -3.768 1.00 79.56 180 MET A C 1
ATOM 1437 O O . MET A 1 180 ? -14.940 -9.739 -4.687 1.00 79.56 180 MET A O 1
ATOM 1441 N N . LEU A 1 181 ? -15.679 -7.853 -3.708 1.00 73.31 181 LEU A N 1
ATOM 1442 C CA . LEU A 1 181 ? -15.166 -6.948 -4.742 1.00 73.31 181 LEU A CA 1
ATOM 1443 C C . LEU A 1 181 ? -13.636 -6.956 -4.806 1.00 73.31 181 LEU A C 1
ATOM 1445 O O . LEU A 1 181 ? -13.067 -6.935 -5.893 1.00 73.31 181 LEU A O 1
ATOM 1449 N N . TRP A 1 182 ? -12.970 -7.012 -3.652 1.00 71.31 182 TRP A N 1
ATOM 1450 C CA . TRP A 1 182 ? -11.512 -7.059 -3.608 1.00 71.31 182 TRP A CA 1
ATOM 1451 C C . TRP A 1 182 ? -10.964 -8.403 -4.094 1.00 71.31 182 TRP A C 1
ATOM 1453 O O . TRP A 1 182 ? -10.090 -8.422 -4.956 1.00 71.31 182 TRP A O 1
ATOM 1463 N N . VAL A 1 183 ? -11.515 -9.522 -3.602 1.00 73.81 183 VAL A N 1
ATOM 1464 C CA . VAL A 1 183 ? -11.107 -10.870 -4.036 1.00 73.81 183 VAL A CA 1
ATOM 1465 C C . VAL A 1 183 ? -11.321 -11.035 -5.536 1.00 73.81 183 VAL A C 1
ATOM 1467 O O . VAL A 1 183 ? -10.493 -11.659 -6.183 1.00 73.81 183 VAL A O 1
ATOM 1470 N N . HIS A 1 184 ? -12.385 -10.463 -6.105 1.00 75.62 184 HIS A N 1
ATOM 1471 C CA . HIS A 1 184 ? -12.590 -10.481 -7.551 1.00 75.62 184 HIS A CA 1
ATOM 1472 C C . HIS A 1 184 ? -11.412 -9.859 -8.307 1.00 75.62 184 HIS A C 1
ATOM 1474 O O . HIS A 1 184 ? -10.838 -10.537 -9.151 1.00 75.62 184 HIS A O 1
ATOM 1480 N N . ASN A 1 185 ? -11.028 -8.622 -7.983 1.00 68.00 185 ASN A N 1
ATOM 1481 C CA . ASN A 1 185 ? -9.942 -7.939 -8.691 1.00 68.00 185 ASN A CA 1
ATOM 1482 C C . ASN A 1 185 ? -8.606 -8.668 -8.503 1.00 68.00 185 ASN A C 1
ATOM 1484 O O . ASN A 1 185 ? -7.930 -8.956 -9.480 1.00 68.00 185 ASN A O 1
ATOM 1488 N N . GLU A 1 186 ? -8.272 -9.059 -7.271 1.00 66.75 186 GLU A N 1
ATOM 1489 C CA . GLU A 1 186 ? -6.992 -9.718 -6.992 1.00 66.75 186 GLU A CA 1
ATOM 1490 C C . GLU A 1 186 ? -6.917 -11.122 -7.617 1.00 66.75 186 GLU A C 1
ATOM 1492 O O . GLU A 1 186 ? -5.883 -11.514 -8.139 1.00 66.75 186 GLU A O 1
ATOM 1497 N N . VAL A 1 187 ? -8.005 -11.901 -7.611 1.00 68.62 187 VAL A N 1
ATOM 1498 C CA . VAL A 1 187 ? -8.015 -13.237 -8.236 1.00 68.62 187 VAL A CA 1
ATOM 1499 C C . VAL A 1 187 ? -8.010 -13.134 -9.758 1.00 68.62 187 VAL A C 1
ATOM 1501 O O . VAL A 1 187 ? -7.358 -13.942 -10.413 1.00 68.62 187 VAL A O 1
ATOM 1504 N N . VAL A 1 188 ? -8.719 -12.160 -10.331 1.00 67.00 188 VAL A N 1
ATOM 1505 C CA . VAL A 1 188 ? -8.729 -11.952 -11.783 1.00 67.00 188 VAL A CA 1
ATOM 1506 C C . VAL A 1 188 ? -7.351 -11.508 -12.270 1.00 67.00 188 VAL A C 1
ATOM 1508 O O . VAL A 1 188 ? -6.835 -12.150 -13.178 1.00 67.00 188 VAL A O 1
ATOM 1511 N N . ASP A 1 189 ? -6.724 -10.524 -11.617 1.00 63.56 189 ASP A N 1
ATOM 1512 C CA . ASP A 1 189 ? -5.398 -9.999 -11.988 1.00 63.56 189 ASP A CA 1
ATOM 1513 C C . ASP A 1 189 ? -4.271 -11.041 -11.840 1.00 63.56 189 ASP A C 1
ATOM 1515 O O . ASP A 1 189 ? -3.217 -10.931 -12.465 1.00 63.56 189 ASP A O 1
ATOM 1519 N N . GLN A 1 190 ? -4.470 -12.057 -10.995 1.00 60.62 190 GLN A N 1
ATOM 1520 C CA . GLN A 1 190 ? -3.492 -13.127 -10.775 1.00 60.62 190 GLN A CA 1
ATOM 1521 C C . GLN A 1 190 ? -3.713 -14.342 -11.682 1.00 60.62 190 GLN A C 1
ATOM 1523 O O . GLN A 1 190 ? -2.792 -15.139 -11.849 1.00 60.62 190 GLN A O 1
ATOM 1528 N N . ILE A 1 191 ? -4.911 -14.527 -12.247 1.00 61.44 191 ILE A N 1
ATOM 1529 C CA . ILE A 1 191 ? -5.239 -15.688 -13.092 1.00 61.44 191 ILE A CA 1
ATOM 1530 C C . ILE A 1 191 ? -5.186 -15.345 -14.584 1.00 61.44 191 ILE A C 1
ATOM 1532 O O . ILE A 1 191 ? -4.723 -16.181 -15.366 1.00 61.44 191 ILE A O 1
ATOM 1536 N N . PHE A 1 192 ? -5.665 -14.166 -14.980 1.00 50.97 192 PHE A N 1
ATOM 1537 C CA . PHE A 1 192 ? -5.810 -13.746 -16.378 1.00 50.97 192 PHE A CA 1
ATOM 1538 C C . PHE A 1 192 ? -4.747 -12.723 -16.778 1.00 50.97 192 PHE A C 1
ATOM 1540 O O . PHE A 1 192 ? -4.356 -12.754 -17.967 1.00 50.97 192 PHE A O 1
#